Protein AF-A0A3P7YZT9-F1 (afdb_monomer)

pLDDT: mean 72.09, std 19.86, range [34.09, 98.5]

Sequence (256 aa):
MFYEIYASYQYIFVFQVFTFPSASRQPISVPSVFVNDLLKKFDPLSLFQIPLRLPQQSAVIEIFAGERMLKIRRHKMRKHKRRKRYDRDYFKYQKYHRQKKAKAENLFRNRMHKMLEDYKAFDPEKYIKDIIACAKQNVTKDVSPSGRRKYPHWSTLITLEELYGLPPTDYIVKKAGLAGDEDREKIRQLKKEYDEKYRGFLNRTSCSLEKQVNKEKQEYLQKAKIQEKETVDSNINLEKNTDKVDSAENSDNVKS

Mean predicted aligned error: 22.35 Å

Foldseek 3Di:
DDDDDPPPPDPPPPPPPPDDPDPDDDFDFDDDDPPPCPDDDDDDDPPDPPPPDDPPCDPRPRPDCPPVNVVVVVVVVVVVVVVVVCVVCVVVVVVVVVVVVVVVVVVVVVVVVVVVVCVVPDDPVVVVVVVVVVVPDQQVPDADPVRHRDDDDPPDDDDVCSNVVHPDDPDDPPCPPPQDPVSVVVVVVVVVVCCVVPVVVVCVVVVVVVVVVVVVVVVVVVVVVVVVVVVVVVVVVVVVVVVPDPPDDDDDDDDD

Solvent-accessible surface area (backbone atoms only — not comparable to full-atom values): 16664 Å² total; per-residue (Å²): 140,84,84,81,80,81,77,81,77,78,77,77,79,75,79,76,79,79,74,71,90,59,93,72,81,77,84,80,86,69,87,82,78,79,86,75,78,74,78,74,93,77,81,84,67,92,83,71,80,72,80,87,67,76,75,78,84,67,76,84,76,79,77,68,76,44,75,65,54,56,51,49,54,52,50,52,51,52,53,52,54,49,48,56,48,47,67,75,43,40,69,61,51,51,53,52,52,52,51,53,50,51,52,52,50,51,53,51,52,52,53,52,51,48,54,52,49,54,60,72,66,60,52,69,68,60,51,52,52,52,51,54,50,58,72,70,51,61,61,76,73,45,56,42,98,84,73,48,75,52,77,78,61,93,85,58,96,70,54,68,30,56,69,71,69,44,78,86,67,93,75,76,62,86,64,68,89,58,71,49,78,69,50,46,51,52,53,52,50,54,50,50,53,47,40,61,75,63,51,45,72,70,55,58,67,55,56,54,51,54,55,47,56,53,49,52,53,51,52,50,56,51,52,52,56,52,52,55,47,55,55,50,58,52,49,58,57,52,59,65,62,66,80,72,72,88,85,79,89,90,84,84,82,88,90,132

Radius of gyration: 52.44 Å; Cα contacts (8 Å, |Δi|>4): 37; chains: 1; bounding box: 157×86×133 Å

Organism: NCBI:txid387005

Secondary structure (DSSP, 8-state):
----------------------SSPPP-------TT---------TT-----PPPP----------HHHHHHHHHHHHHHHHHHHHHHTHHHHHHHHHHHHHHHHHHHHHHHHHHHHHHHT--HHHHHHHHHHHHT--TTT-B-TTS-B-PPPTTS---HHHHHT--------TTTTSPPHHHHHHHHHHHHHHIIIIIHHHHHHHHHHHHHHHHHHHHHHHHHHHHHHHHHHHHHHHHHHHSSSS----------

Structure (mmCIF, N/CA/C/O backbone):
data_AF-A0A3P7YZT9-F1
#
_entry.id   AF-A0A3P7YZT9-F1
#
loop_
_atom_site.group_PDB
_atom_site.id
_atom_site.type_symbol
_atom_site.label_atom_id
_atom_site.label_alt_id
_atom_site.label_comp_id
_atom_site.label_asym_id
_atom_site.label_entity_id
_atom_site.label_seq_id
_atom_site.pdbx_PDB_ins_code
_atom_site.Cartn_x
_atom_site.Cartn_y
_atom_site.Cartn_z
_atom_site.occupancy
_atom_site.B_iso_or_equiv
_atom_site.auth_seq_id
_atom_site.auth_comp_id
_atom_site.auth_asym_id
_atom_site.auth_atom_id
_atom_site.pdbx_PDB_model_num
ATOM 1 N N . MET A 1 1 ? 82.642 8.749 -23.858 1.00 40.12 1 MET A N 1
ATOM 2 C CA . MET A 1 1 ? 81.941 8.277 -25.069 1.00 40.12 1 MET A CA 1
ATOM 3 C C . MET A 1 1 ? 80.488 8.035 -24.701 1.00 40.12 1 MET A C 1
ATOM 5 O O . MET A 1 1 ? 80.196 7.036 -24.060 1.00 40.12 1 MET A O 1
ATOM 9 N N . PHE A 1 2 ? 79.618 9.000 -24.999 1.00 37.06 2 PHE A N 1
ATOM 10 C CA . PHE A 1 2 ? 78.176 8.917 -24.763 1.00 37.06 2 PHE A CA 1
ATOM 11 C C . PHE A 1 2 ? 77.507 8.470 -26.064 1.00 37.06 2 PHE A C 1
ATOM 13 O O . PHE A 1 2 ? 77.687 9.122 -27.088 1.00 37.06 2 PHE A O 1
ATOM 20 N N . TYR A 1 3 ? 76.771 7.360 -26.032 1.00 38.97 3 TYR A N 1
ATOM 21 C CA . TYR A 1 3 ? 75.884 6.969 -27.125 1.00 38.97 3 TYR A CA 1
ATOM 22 C C . TYR A 1 3 ? 74.471 7.452 -26.787 1.00 38.97 3 TYR A C 1
ATOM 24 O O . TYR A 1 3 ? 73.778 6.848 -25.971 1.00 38.97 3 TYR A O 1
ATOM 32 N N . GLU A 1 4 ? 74.065 8.567 -27.395 1.00 38.91 4 GLU A N 1
ATOM 33 C CA . GLU A 1 4 ? 72.673 9.016 -27.419 1.00 38.91 4 GLU A CA 1
ATOM 34 C C . GLU A 1 4 ? 71.896 8.162 -28.425 1.00 38.91 4 GLU A C 1
ATOM 36 O O . GLU A 1 4 ? 72.076 8.265 -29.639 1.00 38.91 4 GLU A O 1
ATOM 41 N N . ILE A 1 5 ? 71.031 7.287 -27.918 1.00 46.56 5 ILE A N 1
ATOM 42 C CA . ILE A 1 5 ? 70.072 6.545 -28.735 1.00 46.56 5 ILE A CA 1
ATOM 43 C C . ILE A 1 5 ? 68.860 7.459 -28.944 1.00 46.56 5 ILE A C 1
ATOM 45 O O . ILE A 1 5 ? 67.973 7.543 -28.096 1.00 46.56 5 ILE A O 1
ATOM 49 N N . TYR A 1 6 ? 68.826 8.157 -30.080 1.00 43.59 6 TYR A N 1
ATOM 50 C CA . TYR A 1 6 ? 67.638 8.871 -30.546 1.00 43.59 6 TYR A CA 1
ATOM 51 C C . TYR A 1 6 ? 66.573 7.856 -30.976 1.00 43.59 6 TYR A C 1
ATOM 53 O O . TYR A 1 6 ? 66.587 7.340 -32.092 1.00 43.59 6 TYR A O 1
ATOM 61 N N . ALA A 1 7 ? 65.631 7.563 -30.080 1.00 44.09 7 ALA A N 1
ATOM 62 C CA . ALA A 1 7 ? 64.396 6.874 -30.427 1.00 44.09 7 ALA A CA 1
ATOM 63 C C . ALA A 1 7 ? 63.465 7.860 -31.152 1.00 44.09 7 ALA A C 1
ATOM 65 O O . ALA A 1 7 ? 62.788 8.682 -30.533 1.00 44.09 7 ALA A O 1
ATOM 66 N N . SER A 1 8 ? 63.446 7.794 -32.481 1.00 44.16 8 SER A N 1
ATOM 67 C CA . SER A 1 8 ? 62.489 8.501 -33.328 1.00 44.16 8 SER A CA 1
ATOM 68 C C . SER A 1 8 ? 61.096 7.884 -33.168 1.00 44.16 8 SER A C 1
ATOM 70 O O . SER A 1 8 ? 60.711 6.939 -33.853 1.00 44.16 8 SER A O 1
ATOM 72 N N . TYR A 1 9 ? 60.308 8.432 -32.245 1.00 43.62 9 TYR A N 1
ATOM 73 C CA . TYR A 1 9 ? 58.879 8.147 -32.173 1.00 43.62 9 TYR A CA 1
ATOM 74 C C . TYR A 1 9 ? 58.186 8.756 -33.396 1.00 43.62 9 TYR A C 1
ATOM 76 O O . TYR A 1 9 ? 57.852 9.941 -33.414 1.00 43.62 9 TYR A O 1
ATOM 84 N N . GLN A 1 10 ? 57.948 7.945 -34.429 1.00 44.56 10 GLN A N 1
ATOM 85 C CA . GLN A 1 10 ? 56.934 8.280 -35.421 1.00 44.56 10 GLN A CA 1
ATOM 86 C C . GLN A 1 10 ? 55.570 8.269 -34.729 1.00 44.56 10 GLN A C 1
ATOM 88 O O . GLN A 1 10 ? 55.014 7.217 -34.411 1.00 44.56 10 GLN A O 1
ATOM 93 N N . TYR A 1 11 ? 55.028 9.461 -34.495 1.00 44.62 11 TYR A N 1
ATOM 94 C CA . TYR A 1 11 ? 53.615 9.629 -34.199 1.00 44.62 11 TYR A CA 1
ATOM 95 C C . TYR A 1 11 ? 52.820 9.158 -35.417 1.00 44.62 11 TYR A C 1
ATOM 97 O O . TYR A 1 11 ? 52.676 9.875 -36.405 1.00 44.62 11 TYR A O 1
ATOM 105 N N . ILE A 1 12 ? 52.290 7.939 -35.343 1.00 40.84 12 ILE A N 1
ATOM 106 C CA . ILE A 1 12 ? 51.212 7.509 -36.227 1.00 40.84 12 ILE A CA 1
ATOM 107 C C . ILE A 1 12 ? 50.006 8.360 -35.840 1.00 40.84 12 ILE A C 1
ATOM 109 O O . ILE A 1 12 ? 49.337 8.109 -34.836 1.00 40.84 12 ILE A O 1
ATOM 113 N N . PHE A 1 13 ? 49.766 9.413 -36.615 1.00 34.62 13 PHE A N 1
ATOM 114 C CA . PHE A 1 13 ? 48.573 10.237 -36.510 1.00 34.62 13 PHE A CA 1
ATOM 115 C C . PHE A 1 13 ? 47.386 9.375 -36.950 1.00 34.62 13 PHE A C 1
ATOM 117 O O . PHE A 1 13 ? 47.032 9.302 -38.126 1.00 34.62 13 PHE A O 1
ATOM 124 N N . VAL A 1 14 ? 46.800 8.638 -36.006 1.00 41.00 14 VAL A N 1
ATOM 125 C CA . VAL A 1 14 ? 45.543 7.932 -36.235 1.00 41.00 14 VAL A CA 1
ATOM 126 C C . VAL A 1 14 ? 44.481 9.013 -36.378 1.00 41.00 14 VAL A C 1
ATOM 128 O O . VAL A 1 14 ? 44.017 9.573 -35.387 1.00 41.00 14 VAL A O 1
ATOM 131 N N . PHE A 1 15 ? 44.119 9.341 -37.619 1.00 38.19 15 PHE A N 1
ATOM 132 C CA . PHE A 1 15 ? 42.947 10.157 -37.906 1.00 38.19 15 PHE A CA 1
ATOM 133 C C . PHE A 1 15 ? 41.725 9.455 -37.313 1.00 38.19 15 PHE A C 1
ATOM 135 O O . PHE A 1 15 ? 41.161 8.523 -37.888 1.00 38.19 15 PHE A O 1
ATOM 142 N N . GLN A 1 16 ? 41.317 9.890 -36.126 1.00 45.44 16 GLN A N 1
ATOM 143 C CA . GLN A 1 16 ? 40.062 9.478 -35.535 1.00 45.44 16 GLN A CA 1
ATOM 144 C C . GLN A 1 16 ? 38.961 10.249 -36.259 1.00 45.44 16 GLN A C 1
ATOM 146 O O . GLN A 1 16 ? 38.605 11.362 -35.880 1.00 45.44 16 GLN A O 1
ATOM 151 N N . VAL A 1 17 ? 38.461 9.671 -37.354 1.00 40.59 17 VAL A N 1
ATOM 152 C CA . VAL A 1 17 ? 37.318 10.209 -38.096 1.00 40.59 17 VAL A CA 1
ATOM 153 C C . VAL A 1 17 ? 36.109 10.182 -37.161 1.00 40.59 17 VAL A C 1
ATOM 155 O O . VAL A 1 17 ? 35.476 9.148 -36.946 1.00 40.59 17 VAL A O 1
ATOM 158 N N . PHE A 1 18 ? 35.820 11.326 -36.547 1.00 43.97 18 PHE A N 1
ATOM 159 C CA . PHE A 1 18 ? 34.656 11.518 -35.696 1.00 43.97 18 PHE A CA 1
ATOM 160 C C . PHE A 1 18 ? 33.428 11.677 -36.596 1.00 43.97 18 PHE A C 1
ATOM 162 O O . PHE A 1 18 ? 33.029 12.781 -36.958 1.00 43.97 18 PHE A O 1
ATOM 169 N N . THR A 1 19 ? 32.838 10.559 -37.021 1.00 54.06 19 THR A N 1
ATOM 170 C CA . THR A 1 19 ? 31.573 10.597 -37.755 1.00 54.06 19 THR A CA 1
ATOM 171 C C . THR A 1 19 ? 30.455 10.933 -36.773 1.00 54.06 19 THR A C 1
ATOM 173 O O . THR A 1 19 ? 30.050 10.090 -35.966 1.00 54.06 19 THR A O 1
ATOM 176 N N . PHE A 1 20 ? 29.950 12.165 -36.827 1.00 51.94 20 PHE A N 1
ATOM 177 C CA . PHE A 1 20 ? 28.692 12.519 -36.179 1.00 51.94 20 PHE A CA 1
ATOM 178 C C . PHE A 1 20 ? 27.576 11.587 -36.686 1.00 51.94 20 PHE A C 1
ATOM 180 O O . PHE A 1 20 ? 27.583 11.219 -37.865 1.00 51.94 20 PHE A O 1
ATOM 187 N N . PRO A 1 21 ? 26.615 11.181 -35.837 1.00 53.41 21 PRO A N 1
ATOM 188 C CA . PRO A 1 21 ? 25.463 10.408 -36.279 1.00 53.41 21 PRO A CA 1
ATOM 189 C C . PRO A 1 21 ? 24.572 11.300 -37.152 1.00 53.41 21 PRO A C 1
ATOM 191 O O . PRO A 1 21 ? 23.650 11.948 -36.669 1.00 53.41 21 PRO A O 1
ATOM 194 N N . SER A 1 22 ? 24.882 11.359 -38.444 1.00 52.47 22 SER A N 1
ATOM 195 C CA . SER A 1 22 ? 24.018 11.951 -39.457 1.00 52.47 22 SER A CA 1
ATOM 196 C C . SER A 1 22 ? 22.723 11.139 -39.564 1.00 52.47 22 SER A C 1
ATOM 198 O O . SER A 1 22 ? 22.736 9.909 -39.468 1.00 52.47 22 SER A O 1
ATOM 200 N N . ALA A 1 23 ? 21.597 11.820 -39.794 1.00 57.97 23 ALA A N 1
ATOM 201 C CA . ALA A 1 23 ? 20.320 11.182 -40.113 1.00 57.97 23 ALA A CA 1
ATOM 202 C C . ALA A 1 23 ? 20.374 10.385 -41.436 1.00 57.97 23 ALA A C 1
ATOM 204 O O . ALA A 1 23 ? 19.562 9.482 -41.640 1.00 57.97 23 ALA A O 1
ATOM 205 N N . SER A 1 24 ? 21.351 10.668 -42.307 1.00 58.56 24 SER A N 1
ATOM 206 C CA . SER A 1 24 ? 21.615 9.890 -43.518 1.00 58.56 24 SER A CA 1
ATOM 207 C C . SER A 1 24 ? 22.504 8.682 -43.205 1.00 58.56 24 SER A C 1
ATOM 209 O O . SER A 1 24 ? 23.699 8.798 -42.927 1.00 58.56 24 SER A O 1
ATOM 211 N N . ARG A 1 25 ? 21.912 7.483 -43.235 1.00 57.34 25 ARG A N 1
ATOM 212 C CA . ARG A 1 25 ? 22.664 6.226 -43.147 1.00 57.34 25 ARG A CA 1
ATOM 213 C C . ARG A 1 25 ? 23.360 5.984 -44.481 1.00 57.34 25 ARG A C 1
ATOM 215 O O . ARG A 1 25 ? 22.684 5.824 -45.487 1.00 57.34 25 ARG A O 1
ATOM 222 N N . GLN A 1 26 ? 24.688 5.944 -44.475 1.00 59.53 26 GLN A N 1
ATOM 223 C CA . GLN A 1 26 ? 25.460 5.544 -45.650 1.00 59.53 26 GLN A CA 1
ATOM 224 C C . GLN A 1 26 ? 2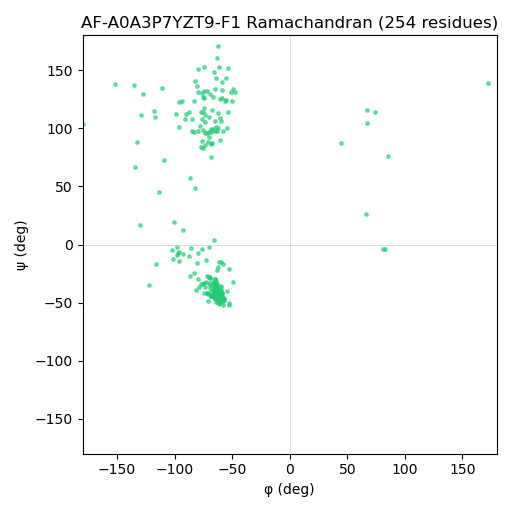5.461 4.008 -45.757 1.00 59.53 26 GLN A C 1
ATOM 226 O O . GLN A 1 26 ? 25.714 3.342 -44.743 1.00 59.53 26 GLN A O 1
ATOM 231 N N . PRO A 1 27 ? 25.164 3.427 -46.931 1.00 53.75 27 PRO A N 1
ATOM 232 C CA . PRO A 1 27 ? 25.207 1.984 -47.123 1.00 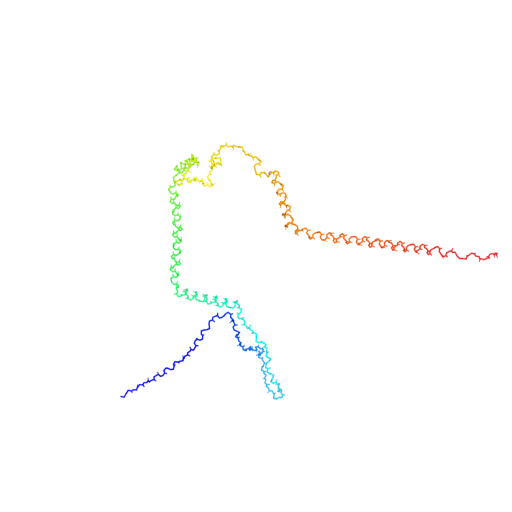53.75 27 PRO A CA 1
ATOM 233 C C . PRO A 1 27 ? 26.657 1.489 -47.067 1.00 53.75 27 PRO A C 1
ATOM 235 O O . PRO A 1 27 ? 27.545 2.014 -47.735 1.00 53.75 27 PRO A O 1
ATOM 238 N N . ILE A 1 28 ? 26.910 0.467 -46.247 1.00 58.66 28 ILE A N 1
ATOM 239 C CA . ILE A 1 28 ? 28.209 -0.211 -46.188 1.00 58.66 28 ILE A CA 1
ATOM 240 C C . ILE A 1 28 ? 28.148 -1.371 -47.183 1.00 58.66 28 ILE A C 1
ATOM 242 O O . ILE A 1 28 ? 27.450 -2.356 -46.946 1.00 58.66 28 ILE A O 1
ATOM 246 N N . SER A 1 29 ? 28.863 -1.228 -48.298 1.00 47.59 29 SER A N 1
ATOM 247 C CA . SER A 1 29 ? 29.016 -2.263 -49.321 1.00 47.59 29 SER A CA 1
ATOM 248 C C . SER A 1 29 ? 30.133 -3.226 -48.920 1.00 47.59 29 SER A C 1
ATOM 250 O O . SER A 1 29 ? 31.265 -2.809 -48.677 1.00 47.59 29 SER A O 1
ATOM 252 N N . VAL A 1 30 ? 29.815 -4.516 -48.841 1.00 51.50 30 VAL A N 1
ATOM 253 C CA . VAL A 1 30 ? 30.801 -5.593 -48.710 1.00 51.50 30 VAL A CA 1
ATOM 254 C C . VAL A 1 30 ? 30.485 -6.598 -49.816 1.00 51.50 30 VAL A C 1
ATOM 256 O O . VAL A 1 30 ? 29.314 -6.968 -49.943 1.00 51.50 30 VAL A O 1
ATOM 259 N N . PRO A 1 31 ? 31.459 -7.027 -50.639 1.00 45.03 31 PRO A N 1
ATOM 260 C CA . PRO A 1 31 ? 31.191 -7.985 -51.704 1.00 45.03 31 PRO A CA 1
ATOM 261 C C . PRO A 1 31 ? 30.626 -9.277 -51.104 1.00 45.03 31 PRO A C 1
ATOM 263 O O . PRO A 1 31 ? 31.200 -9.859 -50.182 1.00 45.03 31 PRO A O 1
ATOM 266 N N . SER A 1 32 ? 29.463 -9.698 -51.603 1.00 50.12 32 SER A N 1
ATOM 267 C CA . SER A 1 32 ? 28.810 -10.931 -51.167 1.00 50.12 32 SER A CA 1
ATOM 268 C C . SER A 1 32 ? 29.670 -12.115 -51.612 1.00 50.12 32 SER A C 1
ATOM 270 O O . SER A 1 32 ? 29.854 -12.331 -52.811 1.00 50.12 32 SER A O 1
ATOM 272 N N . VAL A 1 33 ? 30.206 -12.878 -50.660 1.00 53.28 33 VAL A N 1
ATOM 273 C CA . VAL A 1 33 ? 30.868 -14.151 -50.956 1.00 53.28 33 VAL A CA 1
ATOM 274 C C . VAL A 1 33 ? 29.771 -15.180 -51.209 1.00 53.28 33 VAL A C 1
ATOM 276 O O . VAL A 1 33 ? 28.980 -15.492 -50.319 1.00 53.28 33 VAL A O 1
ATOM 279 N N . PHE A 1 34 ? 29.696 -15.669 -52.442 1.00 48.66 34 PHE A N 1
ATOM 280 C CA . PHE A 1 34 ? 28.738 -16.679 -52.871 1.00 48.66 34 PHE A CA 1
ATOM 281 C C . PHE A 1 34 ? 29.144 -18.030 -52.259 1.00 48.66 34 PHE A C 1
ATOM 283 O O . PHE A 1 34 ? 30.014 -18.723 -52.773 1.00 48.66 34 PHE A O 1
ATOM 290 N N . VAL A 1 35 ? 28.551 -18.404 -51.122 1.00 50.50 35 VAL A N 1
ATOM 291 C CA . VAL A 1 35 ? 28.824 -19.687 -50.441 1.00 50.50 35 VAL A CA 1
ATOM 292 C C . VAL A 1 35 ? 28.004 -20.821 -51.072 1.00 50.50 35 VAL A C 1
ATOM 294 O O . VAL A 1 35 ? 27.320 -21.560 -50.374 1.00 50.50 35 VAL A O 1
ATOM 297 N N . ASN A 1 36 ? 28.031 -20.933 -52.403 1.00 49.31 36 ASN A N 1
ATOM 298 C CA . ASN A 1 36 ? 27.466 -22.090 -53.110 1.00 49.31 36 ASN A CA 1
ATOM 299 C C . ASN A 1 36 ? 28.535 -23.088 -53.575 1.00 49.31 36 ASN A C 1
ATOM 301 O O . ASN A 1 36 ? 28.183 -24.194 -53.973 1.00 49.31 36 ASN A O 1
ATOM 305 N N . ASP A 1 37 ? 29.822 -22.783 -53.392 1.00 50.56 37 ASP A N 1
ATOM 306 C CA . ASP A 1 37 ? 30.906 -23.753 -53.585 1.00 50.56 37 ASP A CA 1
ATOM 307 C C . ASP A 1 37 ? 31.150 -24.554 -52.303 1.00 50.56 37 ASP A C 1
ATOM 309 O O . ASP A 1 37 ? 32.236 -24.611 -51.723 1.00 50.56 37 ASP A O 1
ATOM 313 N N . LEU A 1 38 ? 30.085 -25.202 -51.843 1.00 49.84 38 LEU A N 1
ATOM 314 C CA . LEU A 1 38 ? 30.185 -26.327 -50.935 1.00 49.84 38 LEU A CA 1
ATOM 315 C C . LEU A 1 38 ? 3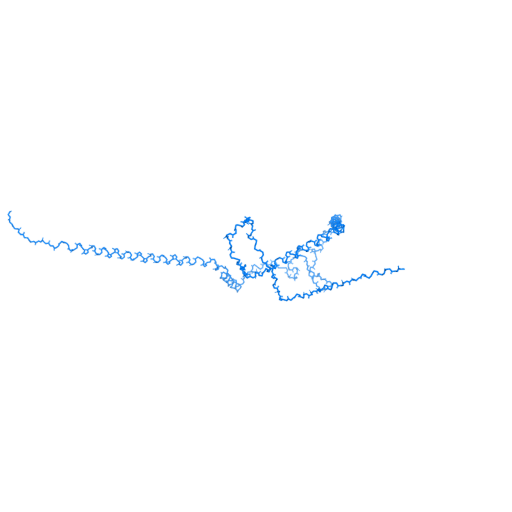0.760 -27.494 -51.751 1.00 49.84 38 LEU A C 1
ATOM 317 O O . LEU A 1 38 ? 30.031 -28.264 -52.362 1.00 49.84 38 LEU A O 1
ATOM 321 N N . LEU A 1 39 ? 32.093 -27.568 -51.782 1.00 53.31 39 LEU A N 1
ATOM 322 C CA . LEU A 1 39 ? 32.885 -28.775 -52.029 1.00 53.31 39 LEU A CA 1
ATOM 323 C C . LEU A 1 39 ? 32.407 -29.666 -53.191 1.00 53.31 39 LEU A C 1
ATOM 325 O O . LEU A 1 39 ? 31.798 -30.716 -52.987 1.00 53.31 39 LEU A O 1
ATOM 329 N N . LYS A 1 40 ? 32.868 -29.368 -54.406 1.00 48.38 40 LYS A N 1
ATOM 330 C CA . LYS A 1 40 ? 33.218 -30.437 -55.347 1.00 48.38 40 LYS A CA 1
ATOM 331 C C . LYS A 1 40 ? 34.617 -30.177 -55.875 1.00 48.38 40 LYS A C 1
ATOM 333 O O . LYS A 1 40 ? 34.855 -29.202 -56.574 1.00 48.38 40 LYS A O 1
ATOM 338 N N . LYS A 1 41 ? 35.549 -31.047 -55.481 1.00 56.28 41 LYS A N 1
ATOM 339 C CA . LYS A 1 41 ? 36.889 -31.115 -56.065 1.00 56.28 41 LYS A CA 1
ATOM 340 C C . LYS A 1 41 ? 36.713 -31.268 -57.577 1.00 56.28 41 LYS A C 1
ATOM 342 O O . LYS A 1 41 ? 36.150 -32.271 -58.009 1.00 56.28 41 LYS A O 1
ATOM 347 N N . PHE A 1 42 ? 37.131 -30.271 -58.344 1.00 49.25 42 PHE A N 1
ATOM 348 C CA . PHE A 1 42 ? 37.151 -30.329 -59.799 1.00 49.25 42 PHE A CA 1
ATOM 349 C C . PHE A 1 42 ? 38.606 -30.194 -60.237 1.00 49.25 42 PHE A C 1
ATOM 351 O O . PHE A 1 42 ? 39.252 -29.188 -59.952 1.00 49.25 42 PHE A O 1
ATOM 358 N N . ASP A 1 43 ? 39.119 -31.256 -60.847 1.00 58.81 43 ASP A N 1
ATOM 359 C CA . ASP A 1 43 ? 40.459 -31.348 -61.421 1.00 58.81 43 ASP A CA 1
ATOM 360 C C . ASP A 1 43 ? 40.355 -30.986 -62.918 1.00 58.81 43 ASP A C 1
ATOM 362 O O . ASP A 1 43 ? 39.511 -31.575 -63.605 1.00 58.81 43 ASP A O 1
ATOM 366 N N . PRO A 1 44 ? 41.085 -29.982 -63.443 1.00 52.47 44 PRO A N 1
ATOM 367 C CA . PRO A 1 44 ? 40.833 -29.484 -64.790 1.00 52.47 44 PRO A CA 1
ATOM 368 C C . PRO A 1 44 ? 41.651 -30.233 -65.855 1.00 52.47 44 PRO A C 1
ATOM 370 O O . PRO A 1 44 ? 42.856 -30.035 -65.993 1.00 52.47 44 PRO A O 1
ATOM 373 N N . LEU A 1 45 ? 40.970 -31.005 -66.708 1.00 52.09 45 LEU A N 1
ATOM 374 C CA . LEU A 1 45 ? 41.468 -31.306 -68.056 1.00 52.09 45 LEU A CA 1
ATOM 375 C C . LEU A 1 45 ? 41.365 -30.039 -68.926 1.00 52.09 45 LEU A C 1
ATOM 377 O O . LEU A 1 45 ? 40.318 -29.392 -68.982 1.00 52.09 45 LEU A O 1
ATOM 381 N N . SER A 1 46 ? 42.449 -29.707 -69.630 1.00 55.62 46 SER A N 1
ATOM 382 C CA . SER A 1 46 ? 42.699 -28.445 -70.355 1.00 55.62 46 SER A CA 1
ATOM 383 C C . SER A 1 46 ? 41.794 -28.150 -71.565 1.00 55.62 46 SER A C 1
ATOM 385 O O . SER A 1 46 ? 41.993 -27.143 -72.239 1.00 55.62 46 SER A O 1
ATOM 387 N N . LEU A 1 47 ? 40.793 -28.988 -71.846 1.00 53.94 47 LEU A N 1
ATOM 388 C CA . LEU A 1 47 ? 39.933 -28.879 -73.034 1.00 53.94 47 LEU A CA 1
ATOM 389 C C . LEU A 1 47 ? 38.590 -28.172 -72.786 1.00 53.94 47 LEU A C 1
ATOM 391 O O . LEU A 1 47 ? 37.901 -27.832 -73.743 1.00 53.94 47 LEU A O 1
ATOM 395 N N . PHE A 1 48 ? 38.226 -27.891 -71.531 1.00 53.72 48 PHE A N 1
ATOM 396 C CA . PHE A 1 48 ? 37.014 -27.135 -71.191 1.00 53.72 48 PHE A CA 1
ATOM 397 C C . PHE A 1 48 ? 37.369 -25.749 -70.654 1.00 53.72 48 PHE A C 1
ATOM 399 O O . PHE A 1 48 ? 37.240 -25.457 -69.466 1.00 53.72 48 PHE A O 1
ATOM 406 N N . GLN A 1 49 ? 37.823 -24.872 -71.548 1.00 57.69 49 GLN A N 1
ATOM 407 C CA . GLN A 1 49 ? 38.003 -23.458 -71.237 1.00 57.69 49 GLN A CA 1
ATOM 408 C C . GLN A 1 49 ? 36.618 -22.793 -71.167 1.00 57.69 49 GLN A C 1
ATOM 410 O O . GLN A 1 49 ? 36.095 -22.278 -72.153 1.00 57.69 49 GLN A O 1
ATOM 415 N N . ILE A 1 50 ? 35.978 -22.868 -69.997 1.00 63.16 50 ILE A N 1
ATOM 416 C CA . ILE A 1 50 ? 34.741 -22.131 -69.719 1.00 63.16 50 ILE A CA 1
ATOM 417 C C . ILE A 1 50 ? 35.081 -20.638 -69.859 1.00 63.16 50 ILE A C 1
ATOM 419 O O . ILE A 1 50 ? 36.019 -20.181 -69.200 1.00 63.16 50 ILE A O 1
ATOM 423 N N . PRO A 1 51 ? 34.366 -19.858 -70.691 1.00 63.94 51 PRO A N 1
ATOM 424 C CA . PRO A 1 51 ? 34.616 -18.430 -70.799 1.00 63.94 51 PRO A CA 1
ATOM 425 C C . PRO A 1 51 ? 34.485 -17.792 -69.416 1.00 63.94 51 PRO A C 1
ATOM 427 O O . PRO A 1 51 ? 33.441 -17.927 -68.773 1.00 63.94 51 PRO A O 1
ATOM 430 N N . LEU A 1 52 ? 35.536 -17.106 -68.960 1.00 59.53 52 LEU A N 1
ATOM 431 C CA . LEU A 1 52 ? 35.523 -16.301 -67.739 1.00 59.53 52 LEU A CA 1
ATOM 432 C C . LEU A 1 52 ? 34.462 -15.204 -67.888 1.00 59.53 52 LEU A C 1
ATOM 434 O O . LEU A 1 52 ? 34.727 -14.116 -68.397 1.00 59.53 52 LEU A O 1
ATOM 438 N N . ARG A 1 53 ? 33.226 -15.496 -67.477 1.00 62.66 53 ARG A N 1
ATOM 439 C CA . ARG A 1 53 ? 32.198 -14.473 -67.317 1.00 62.66 53 ARG A CA 1
ATOM 440 C C . ARG A 1 53 ? 32.511 -13.703 -66.046 1.00 62.66 53 ARG A C 1
ATOM 442 O O . ARG A 1 53 ? 32.663 -14.303 -64.984 1.00 62.66 53 ARG A O 1
ATOM 449 N N . LEU A 1 54 ? 32.579 -12.375 -66.162 1.00 62.56 54 LEU A N 1
ATOM 450 C CA . LEU A 1 54 ? 32.555 -11.504 -64.992 1.00 62.56 54 LEU A CA 1
ATOM 451 C C . LEU A 1 54 ? 31.373 -11.932 -64.107 1.00 62.56 54 LEU A C 1
ATOM 453 O O . LEU A 1 54 ? 30.285 -12.167 -64.652 1.00 62.56 54 LEU A O 1
ATOM 457 N N . PRO A 1 55 ? 31.571 -12.076 -62.782 1.00 62.88 55 PRO A N 1
ATOM 458 C CA . PRO A 1 55 ? 30.479 -12.411 -61.881 1.00 62.88 55 PRO A CA 1
ATOM 459 C C . PRO A 1 55 ? 29.338 -11.437 -62.155 1.00 62.88 55 PRO A C 1
ATOM 461 O O . PRO A 1 55 ? 29.574 -10.231 -62.280 1.00 62.88 55 PRO A O 1
ATOM 464 N N . GLN A 1 56 ? 28.120 -11.963 -62.328 1.00 63.59 56 GLN A N 1
ATOM 465 C CA . GLN A 1 56 ? 26.952 -11.112 -62.530 1.00 63.59 56 GLN A CA 1
ATOM 466 C C . GLN A 1 56 ? 26.957 -10.063 -61.422 1.00 63.59 56 GLN A C 1
ATOM 468 O O . GLN A 1 56 ? 27.013 -10.412 -60.242 1.00 63.59 56 GLN A O 1
ATOM 473 N N . GLN A 1 57 ? 26.952 -8.787 -61.811 1.00 60.88 57 GLN A N 1
ATOM 474 C CA . GLN A 1 57 ? 26.825 -7.670 -60.886 1.00 60.88 57 GLN A CA 1
ATOM 475 C C . GLN A 1 57 ? 25.403 -7.710 -60.317 1.00 60.88 57 GLN A C 1
ATOM 477 O O . GLN A 1 57 ? 24.519 -6.974 -60.746 1.00 60.88 57 GLN A O 1
ATOM 482 N N . SER A 1 58 ? 25.141 -8.644 -59.402 1.00 65.81 58 SER A N 1
ATOM 483 C CA . SER A 1 58 ? 23.915 -8.642 -58.623 1.00 65.81 58 SER A CA 1
ATOM 484 C C . SER A 1 58 ? 23.876 -7.326 -57.865 1.00 65.81 58 SER A C 1
ATOM 486 O O . SER A 1 58 ? 24.885 -6.939 -57.264 1.00 65.81 58 SER A O 1
ATOM 488 N N . ALA A 1 59 ? 22.732 -6.644 -57.905 1.00 64.31 59 ALA A N 1
ATOM 489 C CA . ALA A 1 59 ? 22.536 -5.403 -57.175 1.00 64.31 59 ALA A CA 1
ATOM 490 C C . ALA A 1 59 ? 23.016 -5.572 -55.727 1.00 64.31 59 ALA A C 1
ATOM 492 O O . ALA A 1 59 ? 22.698 -6.570 -55.074 1.00 64.31 59 ALA A O 1
ATOM 493 N N . VAL A 1 60 ? 23.819 -4.621 -55.246 1.00 59.22 60 VAL A N 1
ATOM 494 C CA . VAL A 1 60 ? 24.310 -4.614 -53.867 1.00 59.22 60 VAL A CA 1
ATOM 495 C C . VAL A 1 60 ? 23.090 -4.575 -52.952 1.00 59.22 60 VAL A C 1
ATOM 497 O O . VAL A 1 60 ? 22.402 -3.561 -52.868 1.00 59.22 60 VAL A O 1
ATOM 500 N N . ILE A 1 61 ? 22.781 -5.696 -52.300 1.00 58.56 61 ILE A N 1
ATOM 501 C CA . ILE A 1 61 ? 21.678 -5.754 -51.344 1.00 58.56 61 ILE A CA 1
ATOM 502 C C . ILE A 1 61 ? 22.159 -5.048 -50.082 1.00 58.56 61 ILE A C 1
ATOM 504 O O . ILE A 1 61 ? 23.081 -5.510 -49.407 1.00 58.56 61 ILE A O 1
ATOM 508 N N . GLU A 1 62 ? 21.536 -3.921 -49.757 1.00 61.03 62 GLU A N 1
ATOM 509 C CA . GLU A 1 62 ? 21.800 -3.199 -48.520 1.00 61.03 62 GLU A CA 1
ATOM 510 C C . GLU A 1 62 ? 21.398 -4.078 -47.328 1.00 61.03 62 GLU A C 1
ATOM 512 O O . GLU A 1 62 ? 20.222 -4.215 -46.980 1.00 61.03 62 GLU A O 1
ATOM 517 N N . ILE A 1 63 ? 22.384 -4.703 -46.675 1.00 57.78 63 ILE A N 1
ATOM 518 C CA . ILE A 1 63 ? 22.153 -5.434 -45.428 1.00 57.78 63 ILE A CA 1
ATOM 519 C C . ILE A 1 63 ? 21.982 -4.393 -44.324 1.00 57.78 63 ILE A C 1
ATOM 521 O O . ILE A 1 63 ? 22.901 -4.077 -43.564 1.00 57.78 63 ILE A O 1
ATOM 525 N N . PHE A 1 64 ? 20.773 -3.856 -44.200 1.00 61.75 64 PHE A N 1
ATOM 526 C CA . PHE A 1 64 ? 20.383 -3.171 -42.983 1.00 61.75 64 PHE A CA 1
ATOM 527 C C . PHE A 1 64 ? 20.483 -4.194 -41.856 1.00 61.75 64 PHE A C 1
ATOM 529 O O . PHE A 1 64 ? 19.671 -5.115 -41.765 1.00 61.75 64 PHE A O 1
ATOM 536 N N . ALA A 1 65 ? 21.475 -4.049 -40.972 1.00 59.28 65 ALA A N 1
ATOM 537 C CA . ALA A 1 65 ? 21.421 -4.706 -39.677 1.00 59.28 65 ALA A CA 1
ATOM 538 C C . ALA A 1 65 ? 20.095 -4.273 -39.046 1.00 59.28 65 ALA A C 1
ATOM 540 O O . ALA A 1 65 ? 19.973 -3.137 -38.583 1.00 59.28 65 ALA A O 1
ATOM 541 N N . GLY A 1 66 ? 19.083 -5.145 -39.123 1.00 65.88 66 GLY A N 1
ATOM 542 C CA . GLY A 1 66 ? 17.711 -4.760 -38.821 1.00 65.88 66 GLY A CA 1
ATOM 543 C C . GLY A 1 66 ? 17.638 -4.119 -37.442 1.00 65.88 66 GLY A C 1
ATOM 544 O O . GLY A 1 66 ? 18.436 -4.439 -36.555 1.00 65.88 66 GLY A O 1
ATOM 545 N N . GLU A 1 67 ? 16.679 -3.223 -37.217 1.00 77.75 67 GLU A N 1
ATOM 546 C CA . GLU A 1 67 ? 16.535 -2.519 -35.934 1.00 77.75 67 GLU A CA 1
ATOM 547 C C . GLU A 1 67 ? 16.572 -3.489 -34.728 1.00 77.75 67 GLU A C 1
ATOM 549 O O . GLU A 1 67 ? 17.132 -3.197 -33.663 1.00 77.75 67 GLU A O 1
ATOM 554 N N . ARG A 1 68 ? 16.060 -4.709 -34.938 1.00 83.50 68 ARG A N 1
ATOM 555 C CA . ARG A 1 68 ? 16.114 -5.845 -34.011 1.00 83.50 68 ARG A CA 1
ATOM 556 C C . ARG A 1 68 ? 17.541 -6.285 -33.651 1.00 83.50 68 ARG A C 1
ATOM 558 O O . ARG A 1 68 ? 17.814 -6.505 -32.473 1.00 83.50 68 ARG A O 1
ATOM 565 N N . MET A 1 69 ? 18.472 -6.354 -34.600 1.00 87.12 69 MET A N 1
ATOM 566 C CA . MET A 1 69 ? 19.871 -6.737 -34.355 1.00 87.12 69 MET A CA 1
ATOM 567 C C . MET A 1 69 ? 20.599 -5.728 -33.468 1.00 87.12 69 MET A C 1
ATOM 569 O O . MET A 1 69 ? 21.326 -6.109 -32.545 1.00 87.12 69 MET A O 1
ATOM 573 N N . LEU A 1 70 ? 20.354 -4.432 -33.669 1.00 87.75 70 LEU A N 1
ATOM 574 C CA . LEU A 1 70 ? 20.902 -3.391 -32.799 1.00 87.75 70 LEU A CA 1
ATOM 575 C C . LEU A 1 70 ? 20.327 -3.479 -31.376 1.00 87.75 70 LEU A C 1
ATOM 577 O O . LEU A 1 70 ? 21.072 -3.349 -30.400 1.00 87.75 70 LEU A O 1
ATOM 581 N N . LYS A 1 71 ? 19.023 -3.765 -31.233 1.00 93.75 71 LYS A N 1
ATOM 582 C CA . LYS A 1 71 ? 18.390 -4.028 -29.925 1.00 93.75 71 LYS A CA 1
ATOM 583 C C . LYS A 1 71 ? 19.026 -5.239 -29.229 1.00 93.75 71 LYS A C 1
ATOM 585 O O . LYS A 1 71 ? 19.385 -5.132 -28.054 1.00 93.75 71 LYS A O 1
ATOM 590 N N . ILE A 1 72 ? 19.251 -6.339 -29.952 1.00 94.81 72 ILE A N 1
ATOM 591 C CA . ILE A 1 72 ? 19.902 -7.552 -29.430 1.00 94.81 72 ILE A CA 1
ATOM 592 C C . ILE A 1 72 ? 21.325 -7.245 -28.952 1.00 94.81 72 ILE A C 1
ATOM 594 O O . ILE A 1 72 ? 21.671 -7.564 -27.813 1.00 94.81 72 ILE A O 1
ATOM 598 N N . ARG A 1 73 ? 22.144 -6.560 -29.761 1.00 94.94 73 ARG A N 1
ATOM 599 C CA . ARG A 1 73 ? 23.526 -6.196 -29.391 1.00 94.94 73 ARG A CA 1
ATOM 600 C C . ARG A 1 73 ? 23.571 -5.308 -28.145 1.00 94.94 73 ARG A C 1
ATOM 602 O O . ARG A 1 73 ? 24.377 -5.558 -27.245 1.00 94.94 73 ARG A O 1
ATOM 609 N N . ARG A 1 74 ? 22.671 -4.321 -28.040 1.00 96.12 74 ARG A N 1
ATOM 610 C CA . ARG A 1 74 ? 22.542 -3.478 -26.839 1.00 96.12 74 ARG A CA 1
ATOM 611 C C . ARG A 1 74 ? 22.150 -4.298 -25.613 1.00 96.12 74 ARG A C 1
ATOM 613 O O . ARG A 1 74 ? 22.781 -4.160 -24.566 1.00 96.12 74 ARG A O 1
ATOM 620 N N . HIS A 1 75 ? 21.146 -5.166 -25.731 1.00 97.31 75 HIS A N 1
ATOM 621 C CA . HIS A 1 75 ? 20.711 -6.026 -24.632 1.00 97.31 75 HIS A CA 1
ATOM 622 C C . HIS A 1 75 ? 21.832 -6.975 -24.176 1.00 97.31 75 HIS A C 1
ATOM 624 O O . HIS A 1 75 ? 22.124 -7.043 -22.980 1.00 97.31 75 HIS A O 1
ATOM 630 N N . LYS A 1 76 ? 22.526 -7.623 -25.124 1.00 97.81 76 LYS A N 1
ATOM 631 C CA . LYS A 1 76 ? 23.704 -8.469 -24.869 1.00 97.81 76 LYS A CA 1
ATOM 632 C C . LYS A 1 76 ? 24.745 -7.707 -24.054 1.00 97.81 76 LYS A C 1
ATOM 634 O O . LYS A 1 76 ? 25.171 -8.181 -23.003 1.00 97.81 76 LYS A O 1
ATOM 639 N N . MET A 1 77 ? 25.125 -6.512 -24.509 1.00 98.06 77 MET A N 1
ATOM 640 C CA . MET A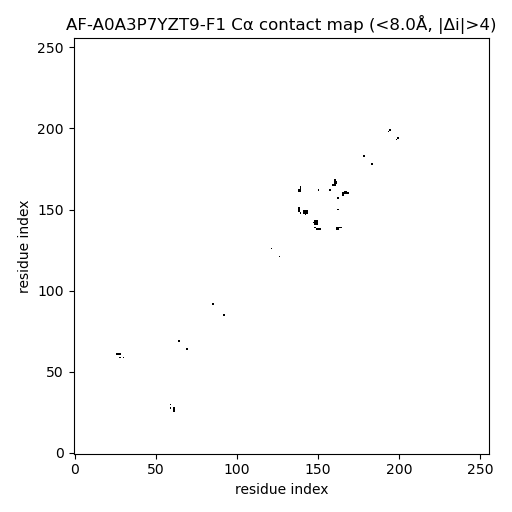 1 77 ? 26.157 -5.719 -23.845 1.00 98.06 77 MET A CA 1
ATOM 641 C C . MET A 1 77 ? 25.726 -5.260 -22.443 1.00 98.06 77 MET A C 1
ATOM 643 O O . MET A 1 77 ? 26.525 -5.321 -21.510 1.00 98.06 77 MET A O 1
ATOM 647 N N . ARG A 1 78 ? 24.456 -4.871 -22.246 1.00 98.50 78 ARG A N 1
ATOM 648 C CA . ARG A 1 78 ? 23.917 -4.537 -20.913 1.00 98.50 78 ARG A CA 1
ATOM 649 C C . ARG A 1 78 ? 23.959 -5.738 -19.968 1.00 98.50 78 ARG A C 1
ATOM 651 O O . ARG A 1 78 ? 24.382 -5.584 -18.825 1.00 98.50 78 ARG A O 1
ATOM 658 N N . LYS A 1 79 ? 23.556 -6.924 -20.436 1.00 98.44 79 LYS A N 1
ATOM 659 C CA . LYS A 1 79 ? 23.601 -8.172 -19.655 1.00 98.44 79 LYS A CA 1
ATOM 660 C C . LYS A 1 79 ? 25.038 -8.538 -19.279 1.00 98.44 79 LYS A C 1
ATOM 662 O O . LYS A 1 79 ? 25.296 -8.821 -18.114 1.00 98.44 79 LYS A O 1
ATOM 667 N N . HIS A 1 80 ? 25.969 -8.453 -20.231 1.00 98.38 80 HIS A N 1
ATOM 668 C CA . HIS A 1 80 ? 27.402 -8.689 -20.015 1.00 98.38 80 HIS A CA 1
ATOM 669 C C . HIS A 1 80 ? 27.991 -7.754 -18.956 1.00 98.38 80 HIS A C 1
ATOM 671 O O . HIS A 1 80 ? 28.562 -8.209 -17.970 1.00 98.38 80 HIS A O 1
ATOM 677 N N . LYS A 1 81 ? 27.777 -6.439 -19.108 1.00 98.31 81 LYS A N 1
ATOM 678 C CA . LYS A 1 81 ? 28.254 -5.437 -18.143 1.00 98.31 81 LYS A CA 1
ATOM 679 C C . LYS A 1 81 ? 27.596 -5.592 -16.767 1.00 98.31 81 LYS A C 1
ATOM 681 O O . LYS A 1 81 ? 28.265 -5.395 -15.758 1.00 98.31 81 LYS A O 1
ATOM 686 N N . ARG A 1 82 ? 26.311 -5.969 -16.707 1.00 97.94 82 ARG A N 1
ATOM 687 C CA . ARG A 1 82 ? 25.602 -6.249 -15.445 1.00 97.94 82 ARG A CA 1
ATOM 688 C C . ARG A 1 82 ? 26.212 -7.445 -14.715 1.00 97.94 82 ARG A C 1
ATOM 690 O O . ARG A 1 82 ? 26.442 -7.334 -13.519 1.00 97.94 82 ARG A O 1
ATOM 697 N N . ARG A 1 83 ? 26.484 -8.545 -15.425 1.00 97.69 83 ARG A N 1
ATOM 698 C CA . ARG A 1 83 ? 27.127 -9.742 -14.857 1.00 97.69 83 ARG A CA 1
ATOM 699 C C . ARG A 1 83 ? 28.521 -9.416 -14.327 1.00 97.69 83 ARG A C 1
ATOM 701 O O . ARG A 1 83 ? 28.745 -9.569 -13.140 1.00 97.69 83 ARG A O 1
ATOM 708 N N . LYS A 1 84 ? 29.371 -8.778 -15.143 1.00 97.94 84 LYS A N 1
ATOM 709 C CA . LYS A 1 84 ? 30.703 -8.326 -14.699 1.00 97.94 84 LYS A CA 1
ATOM 710 C C . LYS A 1 84 ? 30.660 -7.432 -13.453 1.00 97.94 84 LYS A C 1
ATOM 712 O O . LYS A 1 84 ? 31.510 -7.564 -12.582 1.00 97.94 84 LYS A O 1
ATOM 717 N N . ARG A 1 85 ? 29.681 -6.521 -13.356 1.00 97.88 85 ARG A N 1
ATOM 718 C CA . ARG A 1 85 ? 29.483 -5.685 -12.158 1.00 97.88 85 ARG A CA 1
ATOM 719 C C . ARG A 1 85 ? 29.076 -6.521 -10.945 1.00 97.88 85 ARG A C 1
ATOM 721 O O . ARG A 1 85 ? 29.586 -6.276 -9.862 1.00 97.88 85 ARG A O 1
ATOM 728 N N . TYR A 1 86 ? 28.156 -7.466 -11.127 1.00 97.00 86 TYR A N 1
ATOM 729 C CA . TYR A 1 86 ? 27.707 -8.355 -10.059 1.00 97.00 86 TYR A CA 1
ATOM 730 C C . TYR A 1 86 ? 28.854 -9.211 -9.520 1.00 97.00 86 TYR A C 1
ATOM 732 O O . TYR A 1 86 ? 29.030 -9.256 -8.309 1.00 97.00 86 TYR A O 1
ATOM 740 N N . ASP A 1 87 ? 29.655 -9.808 -10.404 1.00 96.62 87 ASP A N 1
ATOM 741 C CA . ASP A 1 87 ? 30.778 -10.667 -10.016 1.00 96.62 87 ASP A CA 1
ATOM 742 C C . ASP A 1 87 ? 31.851 -9.864 -9.267 1.00 96.62 87 ASP A C 1
ATOM 744 O O . ASP A 1 87 ? 32.312 -10.271 -8.204 1.00 96.62 87 ASP A O 1
ATOM 748 N N . ARG A 1 88 ? 32.185 -8.666 -9.768 1.00 97.25 88 ARG A N 1
ATOM 749 C CA . ARG A 1 88 ? 33.131 -7.750 -9.112 1.00 97.25 88 ARG A CA 1
ATOM 750 C C . ARG A 1 88 ? 32.650 -7.303 -7.729 1.00 97.25 88 ARG A C 1
ATOM 752 O O . ARG A 1 88 ? 33.438 -7.251 -6.791 1.00 97.25 88 ARG A O 1
ATOM 759 N N . ASP A 1 89 ? 31.363 -6.987 -7.598 1.00 97.75 89 ASP A N 1
ATOM 760 C CA . ASP A 1 89 ? 30.785 -6.412 -6.379 1.00 97.75 89 ASP A CA 1
ATOM 761 C C . ASP A 1 89 ? 30.054 -7.486 -5.529 1.00 97.75 89 ASP A C 1
ATOM 763 O O . ASP A 1 89 ? 29.221 -7.157 -4.677 1.00 97.75 89 ASP A O 1
ATOM 767 N N . TYR A 1 90 ? 30.346 -8.776 -5.747 1.00 97.25 90 TYR A N 1
ATOM 768 C CA . TYR A 1 90 ? 29.593 -9.920 -5.210 1.00 97.25 90 TYR A CA 1
ATOM 769 C C . TYR A 1 90 ? 29.412 -9.862 -3.688 1.00 97.25 90 TYR A C 1
ATOM 771 O O . TYR A 1 90 ? 28.290 -9.934 -3.178 1.00 97.25 90 TYR A O 1
ATOM 779 N N . PHE A 1 91 ? 30.501 -9.649 -2.944 1.00 97.56 91 PHE A N 1
ATOM 780 C CA . PHE A 1 91 ? 30.465 -9.601 -1.479 1.00 97.56 91 PHE A CA 1
ATOM 781 C C . PHE A 1 91 ? 29.641 -8.426 -0.940 1.00 97.56 91 PHE A C 1
ATOM 783 O O . PHE A 1 91 ? 28.943 -8.564 0.068 1.00 97.56 91 PHE A O 1
ATOM 790 N N . LYS A 1 92 ? 29.644 -7.284 -1.641 1.00 97.88 92 LYS A N 1
ATOM 791 C CA . LYS A 1 92 ? 28.812 -6.125 -1.291 1.00 97.88 92 LYS A CA 1
ATOM 792 C C . LYS A 1 92 ? 27.329 -6.465 -1.427 1.00 97.88 92 LYS A C 1
ATOM 794 O O . LYS A 1 92 ? 26.548 -6.158 -0.524 1.00 97.88 92 LYS A O 1
ATOM 799 N N . TYR A 1 93 ? 26.948 -7.145 -2.510 1.00 97.19 93 TYR A N 1
ATOM 800 C CA . TYR A 1 93 ? 25.577 -7.622 -2.695 1.00 97.19 93 TYR A CA 1
ATOM 801 C C . TYR A 1 93 ? 25.178 -8.650 -1.638 1.00 97.19 93 TYR A C 1
ATOM 803 O O . TYR A 1 93 ? 24.087 -8.542 -1.081 1.00 97.19 93 TYR A O 1
ATOM 811 N N . GLN A 1 94 ? 26.051 -9.601 -1.300 1.00 97.88 94 GLN A N 1
ATOM 812 C CA . GLN A 1 94 ? 25.764 -10.588 -0.255 1.00 97.88 94 GLN A CA 1
ATOM 813 C C . GLN A 1 94 ? 25.521 -9.930 1.107 1.00 97.88 94 GLN A C 1
ATOM 815 O O . GLN A 1 94 ? 24.523 -10.232 1.765 1.00 97.88 94 GLN A O 1
ATOM 820 N N . LYS A 1 95 ? 26.367 -8.971 1.504 1.00 98.38 95 LYS A N 1
ATOM 821 C CA . LYS A 1 95 ? 26.170 -8.186 2.733 1.00 98.38 95 LYS A CA 1
ATOM 822 C C . LYS A 1 95 ? 24.822 -7.460 2.720 1.00 98.38 95 LYS A C 1
ATOM 824 O O . LYS A 1 95 ? 24.053 -7.585 3.672 1.00 98.38 95 LYS A O 1
ATOM 829 N N . TYR A 1 96 ? 24.506 -6.766 1.626 1.00 98.19 96 TYR A N 1
ATOM 830 C CA . TYR A 1 96 ? 23.233 -6.063 1.466 1.00 98.19 96 TYR A CA 1
ATOM 831 C C . TYR A 1 96 ? 22.023 -7.010 1.534 1.00 98.19 96 TYR A C 1
ATOM 833 O O . TYR A 1 96 ? 21.048 -6.721 2.223 1.00 98.19 96 TYR A O 1
ATOM 841 N N . HIS A 1 97 ? 22.077 -8.168 0.871 1.00 98.25 97 HIS A N 1
ATOM 842 C CA . HIS A 1 97 ? 20.990 -9.147 0.902 1.00 98.25 97 HIS A CA 1
ATOM 843 C C . HIS A 1 97 ? 20.784 -9.746 2.294 1.00 98.25 97 HIS A C 1
ATOM 845 O O . HIS A 1 97 ? 19.636 -9.892 2.714 1.00 98.25 97 HIS A O 1
ATOM 851 N N . ARG A 1 98 ? 21.865 -10.039 3.029 1.00 98.31 98 ARG A N 1
ATOM 852 C CA . ARG A 1 98 ? 21.783 -10.480 4.431 1.00 98.31 98 ARG A CA 1
ATOM 853 C C . ARG A 1 98 ? 21.110 -9.421 5.302 1.00 98.31 98 ARG A C 1
ATOM 855 O O . ARG A 1 98 ? 20.160 -9.740 6.007 1.00 98.31 98 ARG A O 1
ATOM 862 N N . GLN A 1 99 ? 21.522 -8.158 5.182 1.00 98.31 99 GLN A N 1
ATOM 863 C CA . GLN A 1 99 ? 20.905 -7.043 5.910 1.00 98.31 99 GLN A CA 1
ATOM 864 C C . GLN A 1 99 ? 19.429 -6.854 5.547 1.00 98.31 99 GLN A C 1
ATOM 866 O O . GLN A 1 99 ? 18.597 -6.664 6.429 1.00 98.31 99 GLN A O 1
ATOM 871 N N . LYS A 1 100 ? 19.076 -6.951 4.260 1.00 98.44 100 LYS A N 1
ATOM 872 C CA . LYS A 1 100 ? 17.685 -6.849 3.801 1.00 98.44 100 LYS A CA 1
ATOM 873 C C . LYS A 1 100 ? 16.811 -7.956 4.399 1.00 98.44 100 LYS A C 1
ATOM 875 O O . LYS A 1 100 ? 15.703 -7.666 4.837 1.00 98.44 100 LYS A O 1
ATOM 880 N N . LYS A 1 101 ? 17.314 -9.196 4.446 1.00 98.38 101 LYS A N 1
ATOM 881 C CA . LYS A 1 101 ? 16.624 -10.329 5.085 1.00 98.38 101 LYS A CA 1
ATOM 882 C C . LYS A 1 101 ? 16.478 -10.120 6.594 1.00 98.38 101 LYS A C 1
ATOM 884 O O . LYS A 1 101 ? 15.374 -10.252 7.101 1.00 98.38 101 LYS A O 1
ATOM 889 N N . ALA A 1 102 ? 17.545 -9.706 7.279 1.00 98.38 102 ALA A N 1
ATOM 890 C CA . ALA A 1 102 ? 17.507 -9.415 8.712 1.00 98.38 102 ALA A CA 1
ATOM 891 C C . ALA A 1 102 ? 16.515 -8.289 9.054 1.00 98.38 102 ALA A C 1
ATOM 893 O O . ALA A 1 102 ? 15.754 -8.399 10.007 1.00 98.38 102 ALA A O 1
ATOM 894 N N . LYS A 1 103 ? 16.459 -7.226 8.241 1.00 98.50 103 LYS A N 1
ATOM 895 C CA . LYS A 1 103 ? 15.486 -6.139 8.420 1.00 98.50 103 LYS A CA 1
ATOM 896 C C . LYS A 1 103 ? 14.043 -6.625 8.253 1.00 98.50 103 LYS A C 1
ATOM 898 O O . LYS A 1 103 ? 13.179 -6.206 9.015 1.00 98.50 103 LYS A O 1
ATOM 903 N N . ALA A 1 104 ? 13.786 -7.480 7.263 1.00 98.38 104 ALA A N 1
ATOM 904 C CA . ALA A 1 104 ? 12.460 -8.053 7.042 1.00 98.38 104 ALA A CA 1
ATOM 905 C C . ALA A 1 104 ? 12.037 -8.967 8.202 1.00 98.38 104 ALA A C 1
ATOM 907 O O . ALA A 1 104 ? 10.918 -8.848 8.691 1.00 98.38 104 ALA A O 1
ATOM 908 N N . GLU A 1 105 ? 12.955 -9.807 8.682 1.00 98.31 105 GLU A N 1
ATOM 909 C CA . GLU A 1 105 ? 12.737 -10.670 9.844 1.00 98.31 105 GLU A CA 1
ATOM 910 C C . GLU A 1 105 ? 12.452 -9.855 11.111 1.00 98.31 105 GLU A C 1
ATOM 912 O O . GLU A 1 105 ? 11.471 -10.105 11.804 1.00 98.31 105 GLU A O 1
ATOM 917 N N . ASN A 1 106 ? 13.243 -8.816 11.386 1.00 98.38 106 ASN A N 1
ATOM 918 C CA . ASN A 1 106 ? 13.014 -7.944 12.540 1.00 98.38 106 ASN A CA 1
ATOM 919 C C . ASN A 1 106 ? 11.659 -7.232 12.457 1.00 98.38 106 ASN A C 1
ATOM 921 O O . ASN A 1 106 ? 10.961 -7.126 13.458 1.00 98.38 106 ASN A O 1
ATOM 925 N N . LEU A 1 107 ? 11.256 -6.773 11.268 1.00 98.38 107 LEU A N 1
ATOM 926 C CA . LEU A 1 107 ? 9.940 -6.162 11.075 1.00 98.38 107 LEU A CA 1
ATOM 927 C C . LEU A 1 107 ? 8.816 -7.162 11.364 1.00 98.38 107 LEU A C 1
ATOM 929 O O . LEU A 1 107 ? 7.835 -6.806 12.015 1.00 98.38 107 LEU A O 1
ATOM 933 N N . PHE A 1 108 ? 8.970 -8.406 10.913 1.00 98.44 108 PHE A N 1
ATOM 934 C CA . PHE A 1 108 ? 8.024 -9.475 11.207 1.00 98.44 108 PHE A CA 1
ATOM 935 C C . PHE A 1 108 ? 7.940 -9.755 12.713 1.00 98.44 108 PHE A C 1
ATOM 937 O O . PHE A 1 108 ? 6.845 -9.727 13.273 1.00 98.44 108 PHE A O 1
ATOM 944 N N . ARG A 1 109 ? 9.083 -9.925 13.387 1.00 98.25 109 ARG A N 1
ATOM 945 C CA . ARG A 1 109 ? 9.143 -10.125 14.844 1.00 98.25 109 ARG A CA 1
ATOM 946 C C . ARG A 1 109 ? 8.491 -8.982 15.602 1.00 98.25 109 ARG A C 1
ATOM 948 O O . ARG A 1 109 ? 7.647 -9.232 16.450 1.00 98.25 109 ARG A O 1
ATOM 955 N N . ASN A 1 110 ? 8.813 -7.739 15.253 1.00 98.25 110 ASN A N 1
ATOM 956 C CA . ASN A 1 110 ? 8.224 -6.560 15.885 1.00 98.25 110 ASN A CA 1
ATOM 957 C C . ASN A 1 110 ? 6.702 -6.529 15.708 1.00 98.25 110 ASN A C 1
ATOM 959 O O . ASN A 1 110 ? 5.985 -6.202 16.646 1.00 98.25 110 ASN A O 1
ATOM 963 N N . ARG A 1 111 ? 6.193 -6.908 14.528 1.00 98.00 111 ARG A N 1
ATOM 964 C CA . ARG A 1 111 ? 4.747 -7.015 14.294 1.00 98.00 111 ARG A CA 1
ATOM 965 C C . ARG A 1 111 ? 4.106 -8.077 15.190 1.00 98.00 111 ARG A C 1
ATOM 967 O O . ARG A 1 111 ? 3.035 -7.826 15.728 1.00 98.00 111 ARG A O 1
ATOM 974 N N . MET A 1 112 ? 4.744 -9.235 15.352 1.00 97.88 112 MET A N 1
ATOM 975 C CA . MET A 1 112 ? 4.240 -10.307 16.220 1.00 97.88 112 MET A CA 1
ATOM 976 C C . MET A 1 112 ? 4.288 -9.917 17.697 1.00 97.88 112 MET A C 1
ATOM 978 O O . MET A 1 112 ? 3.306 -10.109 18.407 1.00 97.88 112 MET A O 1
ATOM 982 N N . HIS A 1 113 ? 5.393 -9.317 18.145 1.00 98.00 113 HIS A N 1
ATOM 983 C CA . HIS A 1 113 ? 5.517 -8.793 19.502 1.00 98.00 113 HIS A CA 1
ATOM 984 C C . HIS A 1 113 ? 4.446 -7.755 19.795 1.00 98.00 113 HIS A C 1
ATOM 986 O O . HIS A 1 113 ? 3.762 -7.892 20.800 1.00 98.00 113 HIS A O 1
ATOM 992 N N . LYS A 1 114 ? 4.216 -6.814 18.874 1.00 98.06 114 LYS A N 1
ATOM 993 C CA . LYS A 1 114 ? 3.144 -5.831 19.011 1.00 98.06 114 LYS A CA 1
ATOM 994 C C . LYS A 1 114 ? 1.775 -6.493 19.171 1.00 98.06 114 LYS A C 1
ATOM 996 O O . LYS A 1 114 ? 1.044 -6.131 20.074 1.00 98.06 114 LYS A O 1
ATOM 1001 N N . MET A 1 115 ? 1.446 -7.496 18.353 1.00 96.31 115 MET A N 1
ATOM 1002 C CA . MET A 1 115 ? 0.173 -8.213 18.501 1.00 96.31 115 MET A CA 1
ATOM 1003 C C . MET A 1 115 ? 0.052 -8.878 19.878 1.00 96.31 115 MET A C 1
ATOM 1005 O O . MET A 1 115 ? -0.994 -8.793 20.506 1.00 96.31 115 MET A O 1
ATOM 1009 N N . LEU A 1 116 ? 1.115 -9.521 20.366 1.00 97.50 116 LEU A N 1
ATOM 1010 C CA . LEU A 1 116 ? 1.126 -10.137 21.697 1.00 97.50 116 LEU A CA 1
ATOM 1011 C C . LEU A 1 116 ? 1.036 -9.107 22.825 1.00 97.50 116 LEU A C 1
ATOM 1013 O O . LEU A 1 116 ? 0.392 -9.374 23.833 1.00 97.50 116 LEU A O 1
ATOM 1017 N N . GLU A 1 117 ? 1.684 -7.956 22.675 1.00 97.56 117 GLU A N 1
ATOM 1018 C CA . GLU A 1 117 ? 1.573 -6.831 23.603 1.00 97.56 117 GLU A CA 1
ATOM 1019 C C . GLU A 1 117 ? 0.151 -6.275 23.617 1.00 97.56 117 GLU A C 1
ATOM 1021 O O . GLU A 1 117 ? -0.408 -6.120 24.696 1.00 97.56 117 GLU A O 1
ATOM 1026 N N . ASP A 1 118 ? -0.461 -6.084 22.446 1.00 95.06 118 ASP A N 1
ATOM 1027 C CA . ASP A 1 118 ? -1.851 -5.649 22.308 1.00 95.06 118 ASP A CA 1
ATOM 1028 C C . ASP A 1 118 ? -2.802 -6.643 23.004 1.00 95.06 118 ASP A C 1
ATOM 1030 O O . ASP A 1 118 ? -3.696 -6.225 23.735 1.00 95.06 118 ASP A O 1
ATOM 1034 N N . TYR A 1 119 ? -2.576 -7.958 22.861 1.00 95.62 119 TYR A N 1
ATOM 1035 C CA . TYR A 1 119 ? -3.353 -8.982 23.574 1.00 95.62 119 TYR A CA 1
ATOM 1036 C C . TYR A 1 119 ? -3.140 -8.950 25.089 1.00 95.62 119 TYR A C 1
ATOM 1038 O O . TYR A 1 119 ? -4.096 -9.094 25.843 1.00 95.62 119 TYR A O 1
ATOM 1046 N N . LYS A 1 120 ? -1.898 -8.778 25.550 1.00 96.06 120 LYS A N 1
ATOM 1047 C CA . LYS A 1 120 ? -1.583 -8.715 26.986 1.00 96.06 120 LYS A CA 1
ATOM 1048 C C . LYS A 1 120 ? -2.125 -7.450 27.643 1.00 96.06 120 LYS A C 1
ATOM 1050 O O . LYS A 1 120 ? -2.496 -7.488 28.809 1.00 96.06 120 LYS A O 1
ATOM 1055 N N . ALA A 1 121 ? -2.133 -6.342 26.911 1.00 96.00 121 ALA A N 1
ATOM 1056 C CA . ALA A 1 121 ? -2.624 -5.052 27.373 1.00 96.00 121 ALA A CA 1
ATOM 1057 C C . ALA A 1 121 ? -4.141 -4.885 27.185 1.00 96.00 121 ALA A C 1
ATOM 1059 O O . ALA A 1 121 ? -4.682 -3.840 27.551 1.00 96.00 121 ALA A O 1
ATOM 1060 N N . PHE A 1 122 ? -4.827 -5.869 26.594 1.00 96.62 122 PHE A N 1
ATOM 1061 C CA . PHE A 1 122 ? -6.260 -5.793 26.354 1.00 96.62 122 PHE A CA 1
ATOM 1062 C C . PHE A 1 122 ? -7.034 -5.875 27.672 1.00 96.62 122 PHE A C 1
ATOM 1064 O O . PHE A 1 122 ? -7.112 -6.925 28.306 1.00 96.62 122 PHE A O 1
ATOM 1071 N N . ASP A 1 123 ? -7.632 -4.750 28.054 1.00 97.06 123 ASP A N 1
ATOM 1072 C CA . ASP A 1 123 ? -8.563 -4.658 29.171 1.00 97.06 123 ASP A CA 1
ATOM 1073 C C . ASP A 1 123 ? -10.011 -4.692 28.639 1.00 97.06 123 ASP A C 1
ATOM 1075 O O . ASP A 1 123 ? -10.440 -3.742 27.965 1.00 97.06 123 ASP A O 1
ATOM 1079 N N . PRO A 1 124 ? -10.777 -5.768 28.914 1.00 96.12 124 PRO A N 1
ATOM 1080 C CA . PRO A 1 124 ? -12.131 -5.923 28.397 1.00 96.12 124 PRO A CA 1
ATOM 1081 C C . PRO A 1 124 ? -13.095 -4.873 28.954 1.00 96.12 124 PRO A C 1
ATOM 1083 O O . PRO A 1 124 ? -13.995 -4.431 28.238 1.00 96.12 124 PRO A O 1
ATOM 1086 N N . GLU A 1 125 ? -12.917 -4.434 30.203 1.00 96.94 125 GLU A N 1
ATOM 1087 C CA . GLU A 1 125 ? -13.811 -3.442 30.796 1.00 96.94 125 GLU A CA 1
ATOM 1088 C C . GLU A 1 125 ? -13.647 -2.088 30.124 1.00 96.94 125 GLU A C 1
ATOM 1090 O O . GLU A 1 125 ? -14.632 -1.419 29.799 1.00 96.94 125 GLU A O 1
ATOM 1095 N N . LYS A 1 126 ? -12.392 -1.686 29.903 1.00 96.75 126 LYS A N 1
ATOM 1096 C CA . LYS A 1 126 ? -12.075 -0.463 29.174 1.00 96.75 126 LYS A CA 1
ATOM 1097 C C . LYS A 1 126 ? -12.623 -0.519 27.751 1.00 96.75 126 LYS A C 1
ATOM 1099 O O . LYS A 1 126 ? -13.265 0.433 27.323 1.00 96.75 126 LYS A O 1
ATOM 1104 N N . TYR A 1 127 ? -12.447 -1.643 27.057 1.00 94.94 127 TYR A N 1
ATOM 1105 C CA . TYR A 1 127 ? -12.981 -1.826 25.708 1.00 94.94 127 TYR A CA 1
ATOM 1106 C C . TYR A 1 127 ? -14.504 -1.625 25.651 1.00 94.94 127 TYR A C 1
ATOM 1108 O O . TYR A 1 127 ? -14.993 -0.864 24.819 1.00 94.94 127 TYR A O 1
ATOM 1116 N N . ILE A 1 128 ? -15.265 -2.242 26.562 1.00 95.75 128 ILE A N 1
ATOM 1117 C CA . ILE A 1 128 ? -16.727 -2.079 26.614 1.00 95.75 128 ILE A CA 1
ATOM 1118 C C . ILE A 1 128 ? -17.107 -0.622 26.911 1.00 95.75 128 ILE A C 1
ATOM 1120 O O . ILE A 1 128 ? -18.001 -0.076 26.261 1.00 95.75 128 ILE A O 1
ATOM 1124 N N . LYS A 1 129 ? -16.419 0.026 27.862 1.00 96.88 129 LYS A N 1
ATOM 1125 C CA . LYS A 1 129 ? -16.641 1.443 28.197 1.00 96.88 129 LYS A CA 1
ATOM 1126 C C . LYS A 1 129 ? -16.417 2.343 26.977 1.00 96.88 129 LYS A C 1
ATOM 1128 O O . LYS A 1 129 ? -17.266 3.191 26.703 1.00 96.88 129 LYS A O 1
ATOM 1133 N N . ASP A 1 130 ? -15.347 2.113 26.218 1.00 93.25 130 ASP A N 1
ATOM 1134 C CA . ASP A 1 130 ? -15.027 2.868 25.002 1.00 93.25 130 ASP A CA 1
ATOM 1135 C C . ASP A 1 130 ? -16.092 2.660 23.909 1.00 93.25 130 ASP A C 1
ATOM 1137 O O . ASP A 1 130 ? -16.553 3.627 23.304 1.00 93.25 130 ASP A O 1
ATOM 1141 N N . ILE A 1 131 ? -16.568 1.425 23.702 1.00 90.38 131 ILE A N 1
ATOM 1142 C CA . ILE A 1 131 ? -17.638 1.130 22.731 1.00 90.38 131 ILE A CA 1
ATOM 1143 C C . ILE A 1 131 ? -18.958 1.806 23.121 1.00 90.38 131 ILE A C 1
ATOM 1145 O O . ILE A 1 131 ? -19.609 2.415 22.270 1.00 90.38 131 ILE A O 1
ATOM 1149 N N . ILE A 1 132 ? -19.348 1.755 24.399 1.00 91.31 132 ILE A N 1
ATOM 1150 C CA . ILE A 1 132 ? -20.551 2.442 24.894 1.00 91.31 132 ILE A CA 1
ATOM 1151 C C . ILE A 1 132 ? -20.409 3.960 24.723 1.00 91.31 132 ILE A C 1
ATOM 1153 O O . ILE A 1 132 ? -21.375 4.627 24.349 1.00 91.31 132 ILE A O 1
ATOM 1157 N N . ALA A 1 133 ? -19.223 4.516 24.984 1.00 90.50 133 ALA A N 1
ATOM 1158 C CA . ALA A 1 133 ? -18.955 5.938 24.798 1.00 90.50 133 ALA A CA 1
ATOM 1159 C C . ALA A 1 133 ? -19.063 6.347 23.321 1.00 90.50 133 ALA A C 1
ATOM 1161 O O . ALA A 1 133 ? -19.737 7.331 23.019 1.00 90.50 133 ALA A O 1
ATOM 1162 N N . CYS A 1 134 ? -18.482 5.567 22.403 1.00 84.50 134 CYS A N 1
ATOM 1163 C CA . CYS A 1 134 ? -18.616 5.786 20.963 1.00 84.50 134 CYS A CA 1
ATOM 1164 C C . CYS A 1 134 ? -20.072 5.687 20.492 1.00 84.50 134 CYS A C 1
ATOM 1166 O O . CYS A 1 134 ? -20.508 6.526 19.711 1.00 84.50 134 CYS A O 1
ATOM 1168 N N . ALA A 1 135 ? -20.845 4.716 20.986 1.00 83.50 135 ALA A N 1
ATOM 1169 C CA . ALA A 1 135 ? -22.259 4.566 20.630 1.00 83.50 135 ALA A CA 1
ATOM 1170 C C . ALA A 1 135 ? -23.124 5.738 21.125 1.00 83.50 135 ALA A C 1
ATOM 1172 O O . ALA A 1 135 ? -24.078 6.134 20.465 1.00 83.50 135 ALA A O 1
ATOM 1173 N N . LYS A 1 136 ? -22.782 6.326 22.276 1.00 85.00 136 LYS A N 1
ATOM 1174 C CA . LYS A 1 136 ? -23.455 7.520 22.814 1.00 85.00 136 LYS A CA 1
ATOM 1175 C C . LYS A 1 136 ? -22.983 8.826 22.162 1.00 85.00 136 LYS A C 1
ATOM 1177 O O . LYS A 1 136 ? -23.528 9.889 22.470 1.00 85.00 136 LYS A O 1
ATOM 1182 N N . GLN A 1 137 ? -21.948 8.791 21.320 1.00 82.75 137 GLN A N 1
ATOM 1183 C CA . GLN A 1 137 ? -21.345 9.995 20.761 1.00 82.75 137 GLN A CA 1
ATOM 1184 C C . GLN A 1 137 ? -22.235 10.612 19.674 1.00 82.75 137 GLN A C 1
ATOM 1186 O O . GLN A 1 137 ? -22.569 9.987 18.673 1.00 82.75 137 GLN A O 1
ATOM 1191 N N . ASN A 1 138 ? -22.556 11.897 19.830 1.00 79.38 138 ASN A N 1
ATOM 1192 C CA . ASN A 1 138 ? -23.325 12.646 18.838 1.00 79.38 138 ASN A CA 1
ATOM 1193 C C . ASN A 1 138 ? -22.438 13.071 17.652 1.00 79.38 138 ASN A C 1
ATOM 1195 O O . ASN A 1 138 ? -21.711 14.064 17.729 1.00 79.38 138 ASN A O 1
ATOM 1199 N N . VAL A 1 139 ? -22.546 12.356 16.531 1.00 76.50 139 VAL A N 1
ATOM 1200 C CA . VAL A 1 139 ? -21.773 12.556 15.281 1.00 76.50 139 VAL A CA 1
ATOM 1201 C C . VAL A 1 139 ? -22.035 13.922 14.625 1.00 76.50 139 VAL A C 1
ATOM 1203 O O . VAL A 1 139 ? -21.237 14.438 13.843 1.00 76.50 139 VAL A O 1
ATOM 1206 N N . THR A 1 140 ? -23.169 14.548 14.934 1.00 74.38 140 THR A N 1
ATOM 1207 C CA . THR A 1 140 ? -23.514 15.909 14.491 1.00 74.38 140 THR A CA 1
ATOM 1208 C C . THR A 1 140 ? -22.667 16.986 15.149 1.00 74.38 140 THR A C 1
ATOM 1210 O O . THR A 1 140 ? -22.420 18.019 14.532 1.00 74.38 140 THR A O 1
ATOM 1213 N N . LYS A 1 141 ? -22.185 16.738 16.370 1.00 75.88 141 LYS A N 1
ATOM 1214 C CA . LYS A 1 141 ? -21.463 17.722 17.185 1.00 75.88 141 LYS A CA 1
ATOM 1215 C C . LYS A 1 141 ? -19.944 17.528 17.164 1.00 75.88 141 LYS A C 1
ATOM 1217 O O . LYS A 1 141 ? -19.228 18.421 17.605 1.00 75.88 141 LYS A O 1
ATOM 1222 N N . ASP A 1 142 ? -19.442 16.400 16.656 1.00 76.75 142 ASP A N 1
ATOM 1223 C CA . ASP A 1 142 ? -18.000 16.133 16.576 1.00 76.75 142 ASP A CA 1
ATOM 1224 C C . ASP A 1 142 ? -17.367 16.847 15.367 1.00 76.75 142 ASP A C 1
ATOM 1226 O O . ASP A 1 142 ? -17.417 16.399 14.213 1.00 76.75 142 ASP A O 1
ATOM 1230 N N . VAL A 1 143 ? -16.783 18.012 15.643 1.00 80.56 143 VAL A N 1
ATOM 1231 C CA . VAL A 1 143 ? -16.097 18.853 14.662 1.00 80.56 143 VAL A CA 1
ATOM 1232 C C . VAL A 1 143 ? -14.598 18.842 14.962 1.00 80.56 143 VAL A C 1
ATOM 1234 O O . VAL A 1 143 ? -14.155 18.960 16.102 1.00 80.56 143 VAL A O 1
ATOM 1237 N N . SER A 1 144 ? -13.785 18.677 13.919 1.00 82.06 144 SER A N 1
ATOM 1238 C CA . SER A 1 144 ? -12.331 18.819 14.005 1.00 82.06 144 SER A CA 1
ATOM 1239 C C . SER A 1 144 ? -11.951 20.246 14.426 1.00 82.06 144 SER A C 1
ATOM 1241 O O . SER A 1 144 ? -12.660 21.177 14.053 1.00 82.06 144 SER A O 1
ATOM 1243 N N . PRO A 1 145 ? -10.798 20.475 15.086 1.00 85.50 145 PRO A N 1
ATOM 1244 C CA . PRO A 1 145 ? -10.306 21.828 15.384 1.00 85.50 145 PRO A CA 1
ATOM 1245 C C . PRO A 1 145 ? -10.226 22.765 14.162 1.00 85.50 145 PRO A C 1
ATOM 1247 O O . PRO A 1 145 ? -10.249 23.979 14.302 1.00 85.50 145 PRO A O 1
ATOM 1250 N N . SER A 1 146 ? -10.169 22.200 12.952 1.00 85.88 146 SER A N 1
ATOM 1251 C CA . SER A 1 146 ? -10.227 22.925 11.671 1.00 85.88 146 SER A CA 1
ATOM 1252 C C . SER A 1 146 ? -11.624 23.420 11.258 1.00 85.88 146 SER A C 1
ATOM 1254 O O . SER A 1 146 ? -11.761 24.022 10.197 1.00 85.88 146 SER A O 1
ATOM 1256 N N . GLY A 1 147 ? -12.674 23.103 12.020 1.00 83.69 147 GLY A N 1
ATOM 1257 C CA . GLY A 1 147 ? -14.072 23.371 11.666 1.00 83.69 147 GLY A CA 1
ATOM 1258 C C . GLY A 1 147 ? -14.694 22.346 10.707 1.00 83.69 147 GLY A C 1
ATOM 1259 O O . GLY A 1 147 ? -15.886 22.416 10.416 1.00 83.69 147 GLY A O 1
ATOM 1260 N N . ARG A 1 148 ? -13.925 21.364 10.212 1.00 82.81 148 ARG A N 1
ATOM 1261 C CA . ARG A 1 148 ? -14.450 20.286 9.357 1.00 82.81 148 ARG A CA 1
ATOM 1262 C C . ARG A 1 148 ? -15.128 19.200 10.186 1.00 82.81 148 ARG A C 1
ATOM 1264 O O . ARG A 1 148 ? -14.576 18.739 11.185 1.00 82.81 148 ARG A O 1
ATOM 1271 N N . ARG A 1 149 ? -16.290 18.737 9.726 1.00 81.06 149 ARG A N 1
ATOM 1272 C CA . ARG A 1 149 ? -17.024 17.634 10.354 1.00 81.06 149 ARG A CA 1
ATOM 1273 C C . ARG A 1 149 ? -16.230 16.330 10.264 1.00 81.06 149 ARG A C 1
ATOM 1275 O O . ARG A 1 149 ? -15.700 16.008 9.198 1.00 81.06 149 ARG A O 1
ATOM 1282 N N . LYS A 1 150 ? -16.140 15.589 11.370 1.00 82.69 150 LYS A N 1
ATOM 1283 C CA . LYS A 1 150 ? -15.553 14.246 11.369 1.00 82.69 150 LYS A CA 1
ATOM 1284 C C . LYS A 1 150 ? -16.644 13.240 11.040 1.00 82.69 150 LYS A C 1
ATOM 1286 O O . LYS A 1 150 ? -17.584 13.067 11.808 1.00 82.69 150 LYS A O 1
ATOM 1291 N N . TYR A 1 151 ? -16.520 12.595 9.887 1.00 82.88 151 TYR A N 1
ATOM 1292 C CA . TYR A 1 151 ? -17.394 11.482 9.551 1.00 82.88 151 TYR A CA 1
ATOM 1293 C C . TYR A 1 151 ? -16.875 10.196 10.207 1.00 82.88 151 TYR A C 1
ATOM 1295 O O . TYR A 1 151 ? -15.658 9.983 10.249 1.00 82.88 151 TYR A O 1
ATOM 1303 N N . PRO A 1 152 ? -17.775 9.348 10.722 1.00 83.44 152 PRO A N 1
ATOM 1304 C CA . PRO A 1 152 ? -17.421 8.037 11.242 1.00 83.44 152 PRO A CA 1
ATOM 1305 C C . PRO A 1 152 ? -16.861 7.150 10.122 1.00 83.44 152 PRO A C 1
ATOM 1307 O O . PRO A 1 152 ? -17.0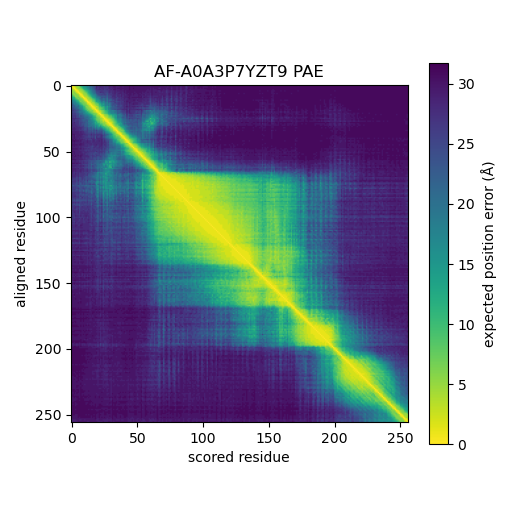90 7.385 8.932 1.00 83.44 152 PRO A O 1
ATOM 1310 N N . HIS A 1 153 ? -16.140 6.096 10.501 1.00 84.19 153 HIS A N 1
ATOM 1311 C CA . HIS A 1 153 ? -15.774 5.046 9.556 1.00 84.19 153 HIS A CA 1
ATOM 1312 C C . HIS A 1 153 ? -17.039 4.312 9.074 1.00 84.19 153 HIS A C 1
ATOM 1314 O O . HIS A 1 153 ? -17.990 4.153 9.834 1.00 84.19 153 HIS A O 1
ATOM 1320 N N . TRP A 1 154 ? -17.045 3.817 7.834 1.00 81.00 154 TRP A N 1
ATOM 1321 C CA . TRP A 1 154 ? -18.216 3.171 7.212 1.00 81.00 154 TRP A CA 1
ATOM 1322 C C . TRP A 1 154 ? -18.710 1.905 7.935 1.00 81.00 154 TRP A C 1
ATOM 1324 O O . TRP A 1 154 ? -19.809 1.438 7.666 1.00 81.00 154 TRP A O 1
ATOM 1334 N N . SER A 1 155 ? -17.902 1.332 8.832 1.00 78.31 155 SER A N 1
ATOM 1335 C CA . SER A 1 155 ? -18.261 0.158 9.638 1.00 78.31 155 SER A CA 1
ATOM 1336 C C . SER A 1 155 ? -18.975 0.502 10.948 1.00 78.31 155 SER A C 1
ATOM 1338 O O . SER A 1 155 ? -19.410 -0.406 11.652 1.00 78.31 155 SER A O 1
ATOM 1340 N N . THR A 1 156 ? -19.034 1.777 11.332 1.00 81.38 156 THR A N 1
ATOM 1341 C CA . THR A 1 156 ? -19.726 2.200 12.551 1.00 81.38 156 THR A CA 1
ATOM 1342 C C . THR A 1 156 ? -21.232 2.191 12.299 1.00 81.38 156 THR A C 1
ATOM 1344 O O . THR A 1 156 ? -21.696 2.753 11.310 1.00 81.38 156 THR A O 1
ATOM 1347 N N . LEU A 1 157 ? -21.998 1.562 13.194 1.00 76.94 157 LEU A N 1
ATOM 1348 C CA . LEU A 1 157 ? -23.459 1.518 13.111 1.00 76.94 157 LEU A CA 1
ATOM 1349 C C . LEU A 1 157 ? -24.041 2.888 13.480 1.00 76.94 157 LEU A C 1
ATOM 1351 O O . LEU A 1 157 ? -24.189 3.193 14.658 1.00 76.94 157 LEU A O 1
ATOM 1355 N N . ILE A 1 158 ? -24.324 3.708 12.469 1.00 81.88 158 ILE A N 1
ATOM 1356 C CA . ILE A 1 158 ? -24.966 5.024 12.577 1.00 81.88 158 ILE A CA 1
ATOM 1357 C C . ILE A 1 158 ? -26.028 5.109 11.485 1.00 81.88 158 ILE A C 1
ATOM 1359 O O . ILE A 1 158 ? -25.791 4.690 10.348 1.00 81.88 158 ILE A O 1
ATOM 1363 N N . THR A 1 159 ? -27.195 5.644 11.827 1.00 81.31 159 THR A N 1
ATOM 1364 C CA . THR A 1 159 ? -28.275 5.840 10.854 1.00 81.31 159 THR A CA 1
ATOM 1365 C C . THR A 1 159 ? -27.962 7.024 9.932 1.00 81.31 159 THR A C 1
ATOM 1367 O O . THR A 1 159 ? -27.216 7.942 10.290 1.00 81.31 159 THR A O 1
ATOM 1370 N N . LEU A 1 160 ? -28.491 7.021 8.704 1.00 80.06 160 LEU A N 1
ATOM 1371 C CA . LEU A 1 160 ? -28.265 8.139 7.777 1.00 80.06 160 LEU A CA 1
ATOM 1372 C C . LEU A 1 160 ? -28.887 9.426 8.326 1.00 80.06 160 LEU A C 1
ATOM 1374 O O . LEU A 1 160 ? -28.344 10.514 8.146 1.00 80.06 160 LEU A O 1
ATOM 1378 N N . GLU A 1 161 ? -29.991 9.290 9.044 1.00 82.62 161 GLU A N 1
ATOM 1379 C CA . GLU A 1 161 ? -30.703 10.365 9.703 1.00 82.62 161 GLU A CA 1
ATOM 1380 C C . GLU A 1 161 ? -29.814 11.031 10.756 1.00 82.62 161 GLU A C 1
ATOM 1382 O O . GLU A 1 161 ? -29.586 12.239 10.695 1.00 82.62 161 GLU A O 1
ATOM 1387 N N . GLU A 1 162 ? -29.182 10.250 11.634 1.00 82.25 162 GLU A N 1
ATOM 1388 C CA . GLU A 1 162 ? -28.200 10.755 12.601 1.00 82.25 162 GLU A CA 1
ATOM 1389 C C . GLU A 1 162 ? -26.967 11.369 11.922 1.00 82.25 162 GLU A C 1
ATOM 1391 O O . GLU A 1 162 ? -26.459 12.409 12.354 1.00 82.25 162 GLU A O 1
ATOM 1396 N N . LEU A 1 163 ? -26.484 10.762 10.832 1.00 82.88 163 LEU A N 1
ATOM 1397 C CA . LEU A 1 163 ? -25.328 11.262 10.091 1.00 82.88 163 LEU A CA 1
ATOM 1398 C C . LEU A 1 163 ? -25.605 12.621 9.449 1.00 82.88 163 LEU A C 1
ATOM 1400 O O . LEU A 1 163 ? -24.739 13.494 9.453 1.00 82.88 163 LEU A O 1
ATOM 1404 N N . TYR A 1 164 ? -26.797 12.835 8.910 1.00 81.06 164 TYR A N 1
ATOM 1405 C CA . TYR A 1 164 ? -27.154 14.086 8.245 1.00 81.06 164 TYR A CA 1
ATOM 1406 C C . TYR A 1 164 ? -27.930 15.055 9.145 1.00 81.06 164 TYR A C 1
ATOM 1408 O O . TYR A 1 164 ? -28.166 16.188 8.738 1.00 81.06 164 TYR A O 1
ATOM 1416 N N . GLY A 1 165 ? -28.239 14.665 10.385 1.00 80.44 165 GLY A N 1
ATOM 1417 C CA . GLY A 1 165 ? -29.068 15.457 11.296 1.00 80.44 165 GLY A CA 1
ATOM 1418 C C . GLY A 1 165 ? -30.515 15.586 10.813 1.00 80.44 165 GLY A C 1
ATOM 1419 O O . GLY A 1 165 ? -31.171 16.581 11.110 1.00 80.44 165 GLY A O 1
ATOM 1420 N N . LEU A 1 166 ? -30.986 14.616 10.028 1.00 82.94 166 LEU A N 1
ATOM 1421 C CA . LEU A 1 166 ? -32.370 14.539 9.581 1.00 82.94 166 LEU A CA 1
ATOM 1422 C C . LEU A 1 166 ? -33.228 13.950 10.710 1.00 82.94 166 LEU A C 1
ATOM 1424 O O . LEU A 1 166 ? -32.719 13.178 11.527 1.00 82.94 166 LEU A O 1
ATOM 1428 N N . PRO A 1 167 ? -34.522 14.301 10.786 1.00 83.12 167 PRO A N 1
ATOM 1429 C CA . PRO A 1 167 ? -35.422 13.643 11.721 1.00 83.12 167 PRO A CA 1
ATOM 1430 C C . PRO A 1 167 ? -35.462 12.134 11.424 1.00 83.12 167 PRO A C 1
ATOM 1432 O O . PRO A 1 167 ? -35.478 11.762 10.248 1.00 83.12 167 PRO A O 1
ATOM 1435 N N . PRO A 1 168 ? -35.489 11.267 12.452 1.00 80.00 168 PRO A N 1
ATOM 1436 C CA . PRO A 1 168 ? -35.625 9.832 12.249 1.00 80.00 168 PRO A CA 1
ATOM 1437 C C . PRO A 1 168 ? -36.972 9.558 11.575 1.00 80.00 168 PRO A C 1
ATOM 1439 O O . PRO A 1 168 ? -38.031 9.818 12.147 1.00 80.00 168 PRO A O 1
ATOM 1442 N N . THR A 1 169 ? -36.935 9.082 10.333 1.00 77.69 169 THR A N 1
ATOM 1443 C CA . THR A 1 169 ? -38.130 8.691 9.586 1.00 77.69 169 THR A CA 1
ATOM 1444 C C . THR A 1 169 ? -38.060 7.207 9.270 1.00 77.69 169 THR A C 1
ATOM 1446 O O . THR A 1 169 ? -37.327 6.802 8.377 1.00 77.69 169 THR A O 1
ATOM 1449 N N . ASP A 1 170 ? -38.902 6.401 9.915 1.00 72.94 170 ASP A N 1
ATOM 1450 C CA . ASP A 1 170 ? -39.033 4.962 9.614 1.00 72.94 170 ASP A CA 1
ATOM 1451 C C . ASP A 1 170 ? -39.694 4.690 8.245 1.00 72.94 170 ASP A C 1
ATOM 1453 O O . ASP A 1 170 ? -39.876 3.546 7.817 1.00 72.94 170 ASP A O 1
ATOM 1457 N N . TYR A 1 171 ? -40.097 5.745 7.534 1.00 75.81 171 TYR A N 1
ATOM 1458 C CA . TYR A 1 171 ? -40.798 5.648 6.265 1.00 75.81 171 TYR A CA 1
ATOM 1459 C C . TYR A 1 171 ? -39.825 5.488 5.092 1.00 75.81 171 TYR A C 1
ATOM 1461 O O . TYR A 1 171 ? -39.322 6.457 4.523 1.00 75.81 171 TYR A O 1
ATOM 1469 N N . ILE A 1 172 ? -39.625 4.243 4.662 1.00 70.38 172 ILE A N 1
ATOM 1470 C CA . ILE A 1 172 ? -38.954 3.946 3.395 1.00 70.38 172 ILE A CA 1
ATOM 1471 C C . ILE A 1 172 ? -39.914 4.281 2.250 1.00 70.38 172 ILE A C 1
ATOM 1473 O O . ILE A 1 172 ? -40.911 3.588 2.018 1.00 70.38 172 ILE A O 1
ATOM 1477 N N . VAL A 1 173 ? -39.597 5.326 1.485 1.00 73.94 173 VAL A N 1
ATOM 1478 C CA . VAL A 1 173 ? -40.324 5.662 0.258 1.00 73.94 173 VAL A CA 1
ATOM 1479 C C . VAL A 1 173 ? -40.118 4.526 -0.751 1.00 73.94 173 VAL A C 1
ATOM 1481 O O . VAL A 1 173 ? -39.131 4.499 -1.477 1.00 73.94 173 VAL A O 1
ATOM 1484 N N . LYS A 1 174 ? -41.073 3.592 -0.847 1.00 79.19 174 LYS A N 1
ATOM 1485 C CA . LYS A 1 174 ? -41.015 2.431 -1.768 1.00 79.19 174 LYS A CA 1
ATOM 1486 C C . LYS A 1 174 ? -40.868 2.813 -3.247 1.00 79.19 174 LYS A C 1
ATOM 1488 O O . LYS A 1 174 ? -40.540 1.971 -4.075 1.00 79.19 174 LYS A O 1
ATOM 1493 N N . LYS A 1 175 ? -41.154 4.075 -3.582 1.00 76.06 175 LYS A N 1
ATOM 1494 C CA . LYS A 1 175 ? -41.012 4.641 -4.927 1.00 76.06 175 LYS A CA 1
ATOM 1495 C C . LYS A 1 175 ? -39.654 5.311 -5.179 1.00 76.06 175 LYS A C 1
ATOM 1497 O O . LYS A 1 175 ? -39.386 5.680 -6.316 1.00 76.06 175 LYS A O 1
ATOM 1502 N N . ALA A 1 176 ? -38.805 5.478 -4.163 1.00 73.50 176 ALA A N 1
ATOM 1503 C CA . ALA A 1 176 ? -37.486 6.078 -4.335 1.00 73.50 176 ALA A CA 1
ATOM 1504 C C . ALA A 1 176 ? -36.599 5.158 -5.189 1.00 73.50 176 ALA A C 1
ATOM 1506 O O . ALA A 1 176 ? -36.480 3.967 -4.915 1.00 73.50 176 ALA A O 1
ATOM 1507 N N . GLY A 1 177 ? -36.014 5.707 -6.256 1.00 68.56 177 GLY A N 1
ATOM 1508 C CA . GLY A 1 177 ? -35.191 4.954 -7.209 1.00 68.56 177 GLY A CA 1
ATOM 1509 C C . GLY A 1 177 ? -35.969 4.206 -8.300 1.00 68.56 177 GLY A C 1
ATOM 1510 O O . GLY A 1 177 ? -35.345 3.653 -9.205 1.00 68.56 177 GLY A O 1
ATOM 1511 N N . LEU A 1 178 ? -37.309 4.213 -8.276 1.00 80.12 178 LEU A N 1
ATOM 1512 C CA . LEU A 1 178 ? -38.088 3.835 -9.456 1.00 80.12 178 LEU A CA 1
ATOM 1513 C C . LEU A 1 178 ? -38.029 4.981 -10.467 1.00 80.12 178 LEU A C 1
ATOM 1515 O O . LEU A 1 178 ? -38.272 6.131 -10.112 1.00 80.12 178 LEU A O 1
ATOM 1519 N N . ALA A 1 179 ? -37.736 4.652 -11.725 1.00 79.88 179 ALA A N 1
ATOM 1520 C CA . ALA A 1 179 ? -37.763 5.621 -12.813 1.00 79.88 179 ALA A CA 1
ATOM 1521 C C . ALA A 1 179 ? -39.142 6.298 -12.873 1.00 79.88 179 ALA A C 1
ATOM 1523 O O . ALA A 1 179 ? -40.170 5.606 -12.971 1.00 79.88 179 ALA A O 1
ATOM 1524 N N . GLY A 1 180 ? -39.139 7.632 -12.805 1.00 83.94 180 GLY A N 1
ATOM 1525 C CA . GLY A 1 180 ? -40.313 8.450 -13.093 1.00 83.94 180 GLY A CA 1
ATOM 1526 C C . GLY A 1 180 ? -40.766 8.259 -14.540 1.00 83.94 180 GLY A C 1
ATOM 1527 O O . GLY A 1 180 ? -40.077 7.617 -15.336 1.00 83.94 180 GLY A O 1
ATOM 1528 N N . ASP A 1 181 ? -41.932 8.788 -14.896 1.00 83.62 181 ASP A N 1
ATOM 1529 C CA . ASP A 1 181 ? -42.505 8.560 -16.228 1.00 83.62 181 ASP A CA 1
ATOM 1530 C C . ASP A 1 181 ? -41.595 9.092 -17.353 1.00 83.62 181 ASP A C 1
ATOM 1532 O O . ASP A 1 181 ? -41.378 8.400 -18.347 1.00 83.62 181 ASP A O 1
ATOM 1536 N N . GLU A 1 182 ? -40.930 10.227 -17.129 1.00 79.94 182 GLU A N 1
ATOM 1537 C CA . GLU A 1 182 ? -39.935 10.807 -18.044 1.00 79.94 182 GLU A CA 1
ATOM 1538 C C . GLU A 1 182 ? -38.661 9.943 -18.161 1.00 79.94 182 GLU A C 1
ATOM 1540 O O . GLU A 1 182 ? -38.168 9.652 -19.257 1.00 79.94 182 GLU A O 1
ATOM 1545 N N . ASP A 1 183 ? -38.143 9.448 -17.032 1.00 85.50 183 ASP A N 1
ATOM 1546 C CA . ASP A 1 183 ? -36.954 8.588 -17.009 1.00 85.50 183 ASP A CA 1
ATOM 1547 C C . ASP A 1 183 ? -37.214 7.235 -17.682 1.00 85.50 183 ASP A C 1
ATOM 1549 O O . ASP A 1 183 ? -36.320 6.658 -18.307 1.00 85.50 183 ASP A O 1
ATOM 1553 N N . ARG A 1 184 ? -38.446 6.716 -17.598 1.00 85.88 184 ARG A N 1
ATOM 1554 C CA . ARG A 1 184 ? -38.851 5.473 -18.275 1.00 85.88 184 ARG A CA 1
ATOM 1555 C C . ARG A 1 184 ? -38.744 5.599 -19.787 1.00 85.88 184 ARG A C 1
ATOM 1557 O O . ARG A 1 184 ? -38.308 4.647 -20.441 1.00 85.88 184 ARG A O 1
ATOM 1564 N N . GLU A 1 185 ? -39.117 6.746 -20.342 1.00 88.81 185 GLU A N 1
ATOM 1565 C CA . GLU A 1 185 ? -39.005 7.016 -21.776 1.00 88.81 185 GLU A CA 1
ATOM 1566 C C . GLU A 1 185 ? -37.546 7.123 -22.205 1.00 88.81 185 GLU A C 1
ATOM 1568 O O . GLU A 1 185 ? -37.146 6.481 -23.180 1.00 88.81 185 GLU A O 1
ATOM 1573 N N . LYS A 1 186 ? -36.722 7.820 -21.419 1.00 91.56 186 LYS A N 1
ATOM 1574 C CA . LYS A 1 186 ? -35.280 7.922 -21.663 1.00 91.56 186 LYS A CA 1
ATOM 1575 C C . LYS A 1 186 ? -34.581 6.561 -21.603 1.00 91.56 186 LYS A C 1
ATOM 1577 O O . LYS A 1 186 ? -33.797 6.223 -22.486 1.00 91.56 186 LYS A O 1
ATOM 1582 N N . ILE A 1 187 ? -34.910 5.724 -20.616 1.00 89.69 187 ILE A N 1
ATOM 1583 C CA . ILE A 1 187 ? -34.400 4.346 -20.518 1.00 89.69 187 ILE A CA 1
ATOM 1584 C C . ILE A 1 187 ? -34.865 3.510 -21.719 1.00 89.69 187 ILE A C 1
ATOM 1586 O O . ILE A 1 187 ? -34.099 2.696 -22.238 1.00 89.69 187 ILE A O 1
ATOM 1590 N N . ARG A 1 188 ? -36.106 3.697 -22.187 1.00 90.06 188 ARG A N 1
ATOM 1591 C CA . ARG A 1 188 ? -36.633 3.010 -23.376 1.00 90.06 188 ARG A CA 1
ATOM 1592 C C . ARG A 1 188 ? -35.873 3.419 -24.641 1.00 90.06 188 ARG A C 1
ATOM 1594 O O . ARG A 1 188 ? -35.570 2.545 -25.450 1.00 90.06 188 ARG A O 1
ATOM 1601 N N . GLN A 1 189 ? -35.551 4.701 -24.803 1.00 92.31 189 GLN A N 1
ATOM 1602 C CA . GLN A 1 189 ? -34.739 5.202 -25.916 1.00 92.31 189 GLN A CA 1
ATOM 1603 C C . GLN A 1 189 ? -33.319 4.626 -25.870 1.00 92.31 189 GLN A C 1
ATOM 1605 O O . GLN A 1 189 ? -32.889 4.008 -26.838 1.00 92.31 189 GLN A O 1
ATOM 1610 N N . LEU A 1 190 ? -32.647 4.687 -24.717 1.00 91.25 190 LEU A N 1
ATOM 1611 C CA . LEU A 1 190 ? -31.300 4.127 -24.544 1.00 91.25 190 LEU A CA 1
ATOM 1612 C C . LEU A 1 190 ? -31.241 2.615 -24.808 1.00 91.25 190 LEU A C 1
ATOM 1614 O O . LEU A 1 190 ? -30.264 2.120 -25.368 1.00 91.25 190 LEU A O 1
ATOM 1618 N N . LYS A 1 191 ? -32.289 1.865 -24.439 1.00 88.12 191 LYS A N 1
ATOM 1619 C CA . LYS A 1 191 ? -32.401 0.437 -24.777 1.00 88.12 191 LYS A CA 1
ATOM 1620 C C . LYS A 1 191 ? -32.488 0.212 -26.288 1.00 88.12 191 LYS A C 1
ATOM 1622 O O . LYS A 1 191 ? -31.801 -0.674 -26.787 1.00 88.12 191 LYS A O 1
ATOM 1627 N N . LYS A 1 192 ? -33.281 1.018 -27.006 1.00 89.62 192 LYS A N 1
ATOM 1628 C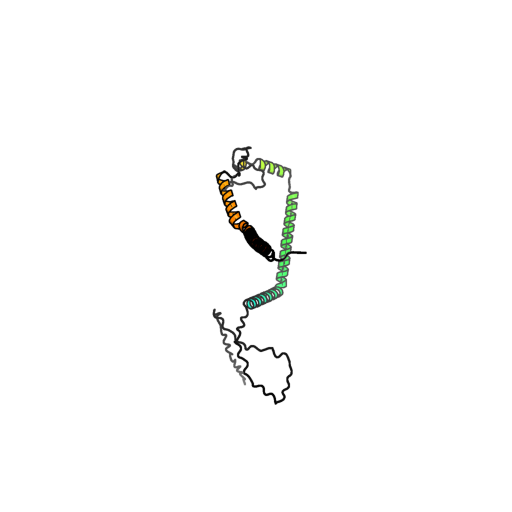 CA . LYS A 1 192 ? -33.361 0.958 -28.477 1.00 89.62 192 LYS A CA 1
ATOM 1629 C C . LYS A 1 192 ? -32.011 1.274 -29.118 1.00 89.62 192 LYS A C 1
ATOM 1631 O O . LYS A 1 192 ? -31.533 0.486 -29.924 1.00 89.62 192 LYS A O 1
ATOM 1636 N N . GLU A 1 193 ? -31.365 2.359 -28.696 1.00 90.88 193 GLU A N 1
ATOM 1637 C CA . GLU A 1 193 ? -30.041 2.752 -29.197 1.00 90.88 193 GLU A CA 1
ATOM 1638 C C . GLU A 1 193 ? -28.985 1.662 -28.956 1.00 90.88 193 GLU A C 1
ATOM 1640 O O . GLU A 1 193 ? -28.166 1.373 -29.829 1.00 90.88 193 GLU A O 1
ATOM 1645 N N . TYR A 1 194 ? -29.003 1.023 -27.782 1.00 87.31 194 TYR A N 1
ATOM 1646 C CA . TYR A 1 194 ? -28.103 -0.084 -27.466 1.00 87.31 194 TYR A CA 1
ATOM 1647 C C . TYR A 1 194 ? -28.359 -1.308 -28.357 1.00 87.31 194 TYR A C 1
ATOM 1649 O O . TYR A 1 194 ? -27.411 -1.885 -28.900 1.00 87.31 194 TYR A O 1
ATOM 1657 N N . ASP A 1 195 ? -29.626 -1.689 -28.536 1.00 83.25 195 ASP A N 1
ATOM 1658 C CA . ASP A 1 195 ? -30.009 -2.810 -29.393 1.00 83.25 195 ASP A CA 1
ATOM 1659 C C . ASP A 1 195 ? -29.600 -2.562 -30.856 1.00 83.25 195 ASP A C 1
ATOM 1661 O O . ASP A 1 195 ? -29.022 -3.442 -31.497 1.00 83.25 195 ASP A O 1
ATOM 1665 N N . GLU A 1 196 ? -29.808 -1.354 -31.376 1.00 84.06 196 GLU A N 1
ATOM 1666 C CA . GLU A 1 196 ? -29.401 -0.971 -32.732 1.00 84.06 196 GLU A CA 1
ATOM 1667 C C . GLU A 1 196 ? -27.880 -1.006 -32.910 1.00 84.06 196 GLU A C 1
ATOM 1669 O O . GLU A 1 196 ? -27.370 -1.546 -33.8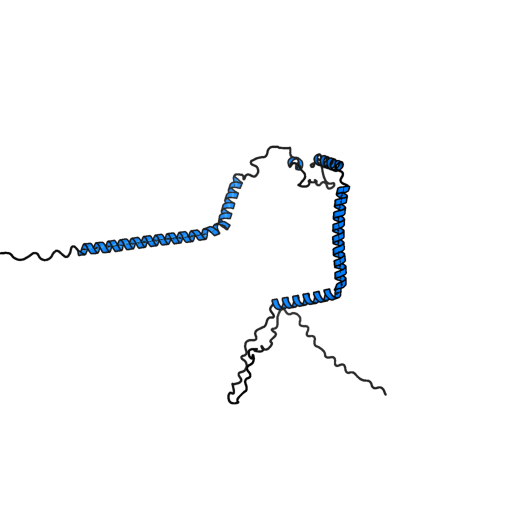96 1.00 84.06 196 GLU A O 1
ATOM 1674 N N . LYS A 1 197 ? -27.145 -0.459 -31.938 1.00 84.06 197 LYS A N 1
ATOM 1675 C CA . LYS A 1 197 ? -25.694 -0.289 -32.029 1.00 84.06 197 LYS A CA 1
ATOM 1676 C C . LYS A 1 197 ? -24.915 -1.583 -31.801 1.00 84.06 197 LYS A C 1
ATOM 1678 O O . LYS A 1 197 ? -23.866 -1.766 -32.416 1.00 84.06 197 LYS A O 1
ATOM 1683 N N . TYR A 1 198 ? -25.404 -2.469 -30.933 1.00 78.00 198 TYR A N 1
ATOM 1684 C CA . TYR A 1 198 ? -24.648 -3.648 -30.494 1.00 78.00 198 TYR A CA 1
ATOM 1685 C C . TYR A 1 198 ? -25.357 -4.980 -30.762 1.00 78.00 198 TYR A C 1
ATOM 1687 O O . TYR A 1 198 ? -24.691 -5.960 -31.096 1.00 78.00 198 TYR A O 1
ATOM 1695 N N . ARG A 1 199 ? -26.692 -5.048 -30.675 1.00 65.94 199 ARG A N 1
ATOM 1696 C CA . ARG A 1 199 ? -27.448 -6.301 -30.870 1.00 65.94 199 ARG A CA 1
ATOM 1697 C C . ARG A 1 199 ? -27.798 -6.569 -32.338 1.00 65.94 199 ARG A C 1
ATOM 1699 O O . ARG A 1 199 ? -27.865 -7.726 -32.750 1.00 65.94 199 ARG A O 1
ATOM 1706 N N . GLY A 1 200 ? -27.921 -5.521 -33.156 1.00 58.38 200 GLY A N 1
ATOM 1707 C CA . GLY A 1 200 ? -28.142 -5.607 -34.605 1.00 58.38 200 GLY A CA 1
ATOM 1708 C C . GLY A 1 200 ? -27.045 -6.346 -35.389 1.00 58.38 200 GLY A C 1
ATOM 1709 O O . GLY A 1 200 ? -27.283 -6.763 -36.522 1.00 58.38 200 GLY A O 1
ATOM 1710 N N . PHE A 1 201 ? -25.868 -6.574 -34.794 1.00 54.31 201 PHE A N 1
ATOM 1711 C CA . PHE A 1 201 ? -24.801 -7.371 -35.409 1.00 54.31 201 PHE A CA 1
ATOM 1712 C C . PHE A 1 201 ? -25.157 -8.869 -35.500 1.00 54.31 201 PHE A C 1
ATOM 1714 O O . PHE A 1 201 ? -24.738 -9.533 -36.443 1.00 54.31 201 PHE A O 1
ATOM 1721 N N . LEU A 1 202 ? -25.981 -9.391 -34.580 1.00 52.88 202 LEU A N 1
ATOM 1722 C CA . LEU A 1 202 ? -26.378 -10.808 -34.551 1.00 52.88 202 LEU A CA 1
ATOM 1723 C C . LEU A 1 202 ? -27.544 -11.144 -35.501 1.00 52.88 202 LEU A C 1
ATOM 1725 O O . LEU A 1 202 ? -27.648 -12.279 -35.947 1.00 52.88 202 LEU A O 1
ATOM 1729 N N . ASN A 1 203 ? -28.389 -10.168 -35.857 1.00 53.91 203 ASN A N 1
ATOM 1730 C CA . ASN A 1 203 ? -29.586 -10.397 -36.687 1.00 53.91 203 ASN A CA 1
ATOM 1731 C C . ASN A 1 203 ? -29.377 -10.115 -38.190 1.00 53.91 203 ASN A C 1
ATOM 1733 O O . ASN A 1 203 ? -30.267 -10.370 -39.002 1.00 53.91 203 ASN A O 1
ATOM 1737 N N . ARG A 1 204 ? -28.215 -9.580 -38.599 1.00 53.69 204 ARG A N 1
ATOM 1738 C CA . ARG A 1 204 ? -27.915 -9.356 -40.028 1.00 53.69 204 ARG A CA 1
ATOM 1739 C C . ARG A 1 204 ? -27.648 -10.656 -40.791 1.00 53.69 204 ARG A C 1
ATOM 1741 O O . ARG A 1 204 ? -27.918 -10.699 -41.985 1.00 53.69 204 ARG A O 1
ATOM 1748 N N . THR A 1 205 ? -27.166 -11.701 -40.120 1.00 51.41 205 THR A N 1
ATOM 1749 C CA . THR A 1 205 ? -26.862 -13.004 -40.736 1.00 51.41 205 THR A CA 1
ATOM 1750 C C . THR A 1 205 ? -28.105 -13.874 -40.949 1.00 51.41 205 THR A C 1
ATOM 1752 O O . THR A 1 205 ? -28.149 -14.628 -41.917 1.00 51.41 205 THR A O 1
ATOM 1755 N N . SER A 1 206 ? -29.141 -13.747 -40.112 1.00 52.19 206 SER A N 1
ATOM 1756 C CA . SER A 1 206 ? -30.393 -14.507 -40.262 1.00 52.19 206 SER A CA 1
ATOM 1757 C C . SER A 1 206 ? -31.314 -13.929 -41.344 1.00 52.19 206 SER A C 1
ATOM 1759 O O . SER A 1 206 ? -31.902 -14.679 -42.120 1.00 52.19 206 SER A O 1
ATOM 1761 N N . CYS A 1 207 ? -31.375 -12.600 -41.485 1.00 47.25 207 CYS A N 1
ATOM 1762 C CA . CYS A 1 207 ? -32.256 -11.947 -42.461 1.00 47.25 207 CYS A CA 1
ATOM 1763 C C . CYS A 1 207 ? -31.812 -12.146 -43.928 1.00 47.25 207 CYS A C 1
ATOM 1765 O O . CYS A 1 207 ? -32.647 -12.145 -44.833 1.00 47.25 207 CYS A O 1
ATOM 1767 N N . SER A 1 208 ? -30.513 -12.328 -44.201 1.00 53.56 208 SER A N 1
ATOM 1768 C CA . SER A 1 208 ? -30.032 -12.621 -45.561 1.00 53.56 208 SER A CA 1
ATOM 1769 C C . SER A 1 208 ? -30.347 -14.053 -45.999 1.00 53.56 208 SER A C 1
ATOM 1771 O O . SER A 1 208 ? -30.714 -14.254 -47.156 1.00 53.56 208 SER A O 1
ATOM 1773 N N . LEU A 1 209 ? -30.270 -15.021 -45.079 1.00 57.28 209 LEU A N 1
ATOM 1774 C CA . LEU A 1 209 ? -30.614 -16.422 -45.345 1.00 57.28 209 LEU A CA 1
ATOM 1775 C C . LEU A 1 209 ? -32.119 -16.599 -45.583 1.00 57.28 209 LEU A C 1
ATOM 1777 O O . LEU A 1 209 ? -32.513 -17.228 -46.560 1.00 57.28 209 LEU A O 1
ATOM 1781 N N . GLU A 1 210 ? -32.974 -15.968 -44.775 1.00 57.81 210 GLU A N 1
ATOM 1782 C CA . GLU A 1 210 ? -34.432 -16.029 -44.977 1.00 57.81 210 GLU A CA 1
ATOM 1783 C C . GLU A 1 210 ? -34.874 -15.400 -46.309 1.00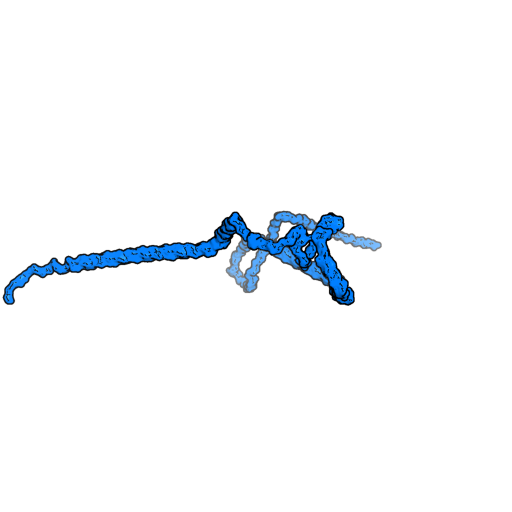 57.81 210 GLU A C 1
ATOM 1785 O O . GLU A 1 210 ? -35.791 -15.896 -46.968 1.00 57.81 210 GLU A O 1
ATOM 1790 N N . LYS A 1 211 ? -34.197 -14.335 -46.762 1.00 60.03 211 LYS A N 1
ATOM 1791 C CA . LYS A 1 211 ? -34.461 -13.714 -48.071 1.00 60.03 211 LYS A CA 1
ATOM 1792 C C . LYS A 1 211 ? -34.018 -14.586 -49.248 1.00 60.03 211 LYS A C 1
ATOM 1794 O O . LYS A 1 211 ? -34.666 -14.535 -50.291 1.00 60.03 211 LYS A O 1
ATOM 1799 N N . GLN A 1 212 ? -32.948 -15.369 -49.096 1.00 61.03 212 GLN A N 1
ATOM 1800 C CA . GLN A 1 212 ? -32.507 -16.333 -50.112 1.00 61.03 212 GLN A CA 1
ATOM 1801 C C . GLN A 1 212 ? -33.476 -17.516 -50.205 1.00 61.03 212 GLN A C 1
ATOM 1803 O O . GLN A 1 212 ? -33.999 -17.779 -51.284 1.00 61.03 212 GLN A O 1
ATOM 1808 N N . VAL A 1 213 ? -33.839 -18.121 -49.069 1.00 65.94 213 VAL A N 1
ATOM 1809 C CA . VAL A 1 213 ? -34.787 -19.251 -49.012 1.00 65.94 213 VAL A CA 1
ATOM 1810 C C . VAL A 1 213 ? -36.160 -18.878 -49.586 1.00 65.94 213 VAL A C 1
ATOM 1812 O O . VAL A 1 213 ? -36.785 -19.670 -50.294 1.00 65.94 213 VAL A O 1
ATOM 1815 N N . ASN A 1 214 ? -36.639 -17.657 -49.333 1.00 64.69 214 ASN A N 1
ATOM 1816 C CA . ASN A 1 214 ? -37.918 -17.202 -49.882 1.00 64.69 214 ASN A CA 1
ATOM 1817 C C . ASN A 1 214 ? -37.863 -16.916 -51.393 1.00 64.69 214 ASN A C 1
ATOM 1819 O O . ASN A 1 214 ? -38.854 -17.163 -52.079 1.00 64.69 214 ASN A O 1
ATOM 1823 N N . LYS A 1 215 ? -36.725 -16.451 -51.931 1.00 68.75 215 LYS A N 1
ATOM 1824 C CA . LYS A 1 215 ? -36.533 -16.308 -53.386 1.00 68.75 215 LYS A CA 1
ATOM 1825 C C . LYS A 1 215 ? -36.474 -17.665 -54.084 1.00 68.75 215 LYS A C 1
ATOM 1827 O O . LYS A 1 215 ? -37.157 -17.855 -55.084 1.00 68.75 215 LYS A O 1
ATOM 1832 N N . GLU A 1 216 ? -35.740 -18.618 -53.518 1.00 71.44 216 GLU A N 1
ATOM 1833 C CA . GLU A 1 216 ? -35.630 -19.978 -54.059 1.00 71.44 216 GLU A CA 1
ATOM 1834 C C . GLU A 1 216 ? -36.987 -20.693 -54.079 1.00 71.44 216 GLU A C 1
ATOM 1836 O O . GLU A 1 216 ? -37.347 -21.316 -55.078 1.00 71.44 216 GLU A O 1
ATOM 1841 N N . LYS A 1 217 ? -37.806 -20.532 -53.028 1.00 71.38 217 LYS A N 1
ATOM 1842 C CA . LYS A 1 217 ? -39.189 -21.039 -53.020 1.00 71.38 217 LYS A CA 1
ATOM 1843 C C . LYS A 1 217 ? -40.055 -20.423 -54.117 1.00 71.38 217 LYS A C 1
ATOM 1845 O O . LYS A 1 217 ? -40.849 -21.136 -54.725 1.00 71.38 217 LYS A O 1
ATOM 1850 N N . GLN A 1 218 ? -39.925 -19.121 -54.372 1.00 70.75 218 GLN A N 1
ATOM 1851 C CA . GLN A 1 218 ? -40.688 -18.451 -55.428 1.00 70.75 218 GLN A CA 1
ATOM 1852 C C . GLN A 1 218 ? -40.255 -18.906 -56.827 1.00 70.75 218 GLN A C 1
ATOM 1854 O O . GLN A 1 218 ? -41.118 -19.149 -57.669 1.00 70.75 218 GLN A O 1
ATOM 1859 N N . GLU A 1 219 ? -38.956 -19.096 -57.065 1.00 75.25 219 GLU A N 1
ATOM 1860 C CA . GLU A 1 219 ? -38.450 -19.651 -58.327 1.00 75.25 219 GLU A CA 1
ATOM 1861 C C . GLU A 1 219 ? -38.895 -21.105 -58.540 1.00 75.25 219 GLU A C 1
ATOM 1863 O O . GLU A 1 219 ? -39.261 -21.478 -59.655 1.00 75.25 219 GLU A O 1
ATOM 1868 N N . TYR A 1 220 ? -38.935 -21.920 -57.481 1.00 74.81 220 TYR A N 1
ATOM 1869 C CA . TYR A 1 220 ? -39.422 -23.301 -57.562 1.00 74.81 220 TYR A CA 1
ATOM 1870 C C . TYR A 1 220 ? -40.918 -23.361 -57.908 1.00 74.81 220 TYR A C 1
ATOM 1872 O O . TYR A 1 220 ? -41.327 -24.121 -58.783 1.00 74.81 220 TYR A O 1
ATOM 1880 N N . LEU A 1 221 ? -41.730 -22.497 -57.290 1.00 74.06 221 LEU A N 1
ATOM 1881 C CA . LEU A 1 221 ? -43.158 -22.354 -57.599 1.00 74.06 221 LEU A CA 1
ATOM 1882 C C . LEU A 1 221 ? -43.415 -21.869 -59.032 1.00 74.06 221 LEU A C 1
ATOM 1884 O O . LEU A 1 221 ? -44.401 -22.271 -59.648 1.00 74.06 221 LEU A O 1
ATOM 1888 N N . GLN A 1 222 ? -42.546 -21.017 -59.579 1.00 72.12 222 GLN A N 1
ATOM 1889 C CA . GLN A 1 222 ? -42.644 -20.585 -60.975 1.00 72.12 222 GLN A CA 1
ATOM 1890 C C . GLN A 1 222 ? -42.261 -21.706 -61.947 1.00 72.12 222 GLN A C 1
ATOM 1892 O O . GLN A 1 222 ? -42.974 -21.915 -62.925 1.00 72.12 222 GLN A O 1
ATOM 1897 N N . LYS A 1 223 ? -41.201 -22.472 -61.658 1.00 72.50 223 LYS A N 1
ATOM 1898 C CA . LYS A 1 223 ? -40.812 -23.639 -62.468 1.00 72.50 223 LYS A CA 1
ATOM 1899 C C . LYS A 1 223 ? -41.889 -24.726 -62.474 1.00 72.50 223 LYS A C 1
ATOM 1901 O O . LYS A 1 223 ? -42.198 -25.250 -63.538 1.00 72.50 223 LYS A O 1
ATOM 1906 N N . ALA A 1 224 ? -42.512 -25.001 -61.327 1.00 70.19 224 ALA A N 1
ATOM 1907 C CA . ALA A 1 224 ? -43.618 -25.955 -61.230 1.00 70.19 224 ALA A CA 1
ATOM 1908 C C . ALA A 1 224 ? -44.827 -25.529 -62.086 1.00 70.19 224 ALA A C 1
ATOM 1910 O O . ALA A 1 224 ? -45.370 -26.338 -62.829 1.00 70.19 224 ALA A O 1
ATOM 1911 N N . LYS A 1 225 ? -45.187 -24.236 -62.076 1.00 71.00 225 LYS A N 1
ATOM 1912 C CA . LYS A 1 225 ? -46.267 -23.700 -62.928 1.00 71.00 225 LYS A CA 1
ATOM 1913 C C . LYS A 1 225 ? -45.971 -23.763 -64.428 1.00 71.00 225 LYS A C 1
ATOM 1915 O O . LYS A 1 225 ? -46.905 -23.825 -65.222 1.00 71.00 225 LYS A O 1
ATOM 1920 N N . ILE A 1 226 ? -44.701 -23.695 -64.827 1.00 70.44 226 ILE A N 1
ATOM 1921 C CA . ILE A 1 226 ? -44.299 -23.834 -66.235 1.00 70.44 226 ILE A CA 1
ATOM 1922 C C . ILE A 1 226 ? -44.394 -25.306 -66.661 1.00 70.44 226 ILE A C 1
ATOM 1924 O O . ILE A 1 226 ? -44.959 -25.586 -67.712 1.00 70.44 226 ILE A O 1
ATOM 1928 N N . GLN A 1 227 ? -43.958 -26.243 -65.810 1.00 63.88 227 GLN A N 1
ATOM 1929 C CA . GLN A 1 227 ? -44.093 -27.682 -66.073 1.00 63.88 227 GLN A CA 1
ATOM 1930 C C . GLN A 1 227 ? -45.554 -28.147 -66.127 1.00 63.88 227 GLN A C 1
ATOM 1932 O O . GLN A 1 227 ? -45.897 -28.953 -66.984 1.00 63.88 227 GLN A O 1
ATOM 1937 N N . GLU A 1 228 ? -46.431 -27.619 -65.268 1.00 61.34 228 GLU A N 1
ATOM 1938 C CA . GLU A 1 228 ? -47.872 -27.902 -65.343 1.00 61.34 228 GLU A CA 1
ATOM 1939 C C . GLU A 1 228 ? -48.512 -27.372 -66.636 1.00 61.34 228 GLU A C 1
ATOM 1941 O O . GLU A 1 228 ? -49.438 -27.983 -67.158 1.00 61.34 228 GLU A O 1
ATOM 1946 N N . LYS A 1 229 ? -48.018 -26.261 -67.197 1.00 60.16 229 LYS A N 1
ATOM 1947 C CA . LYS A 1 229 ? -48.485 -25.782 -68.507 1.00 60.16 229 LYS A CA 1
ATOM 1948 C C . LYS A 1 229 ? -47.993 -26.662 -69.654 1.00 60.16 229 LYS A C 1
ATOM 1950 O O . LYS A 1 229 ? -48.783 -26.994 -70.527 1.00 60.16 229 LYS A O 1
ATOM 1955 N N . GLU A 1 230 ? -46.735 -27.098 -69.627 1.00 59.22 230 GLU A N 1
ATOM 1956 C CA . GLU A 1 230 ? -46.185 -27.993 -70.655 1.00 59.22 230 GLU A CA 1
ATOM 1957 C C . GLU A 1 230 ? -46.861 -29.380 -70.660 1.00 59.22 230 GLU A C 1
ATOM 1959 O O . GLU A 1 230 ? -47.054 -29.969 -71.727 1.00 59.22 230 GLU A O 1
ATOM 1964 N N . THR A 1 231 ? -47.287 -29.901 -69.502 1.00 57.53 231 THR A N 1
ATOM 1965 C CA . THR A 1 231 ? -48.051 -31.163 -69.421 1.00 57.53 231 THR A CA 1
ATOM 1966 C C . THR A 1 231 ? -49.505 -31.013 -69.878 1.00 57.53 231 THR A C 1
ATOM 1968 O O . THR A 1 231 ? -50.059 -31.929 -70.485 1.00 57.53 231 THR A O 1
ATOM 1971 N N . VAL A 1 232 ? -50.126 -29.853 -69.657 1.00 57.47 232 VAL A N 1
ATOM 1972 C CA . VAL A 1 232 ? -51.471 -29.554 -70.177 1.00 57.47 232 VAL A CA 1
ATOM 1973 C C . VAL A 1 232 ? -51.443 -29.359 -71.698 1.00 57.47 232 VAL A C 1
ATOM 1975 O O . VAL A 1 232 ? -52.275 -29.933 -72.399 1.00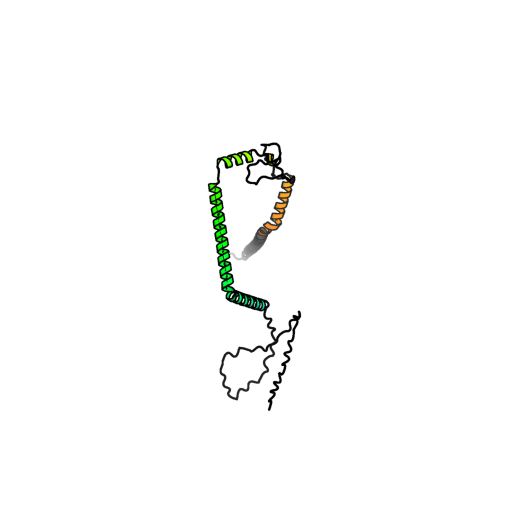 57.47 232 VAL A O 1
ATOM 1978 N N . ASP A 1 233 ? -50.450 -28.648 -72.232 1.00 54.84 233 ASP A N 1
ATOM 1979 C CA . ASP A 1 233 ? -50.318 -28.411 -73.676 1.00 54.84 233 ASP A CA 1
ATOM 1980 C C . ASP A 1 233 ? -49.930 -29.685 -74.455 1.00 54.84 233 ASP A C 1
ATOM 1982 O O . ASP A 1 233 ? -50.311 -29.852 -75.617 1.00 54.84 233 ASP A O 1
ATOM 1986 N N . SER A 1 234 ? -49.222 -30.630 -73.828 1.00 56.19 234 SER A N 1
ATOM 1987 C CA . SER A 1 234 ? -48.951 -31.953 -74.417 1.00 56.19 234 SER A CA 1
ATOM 1988 C C . SER A 1 234 ? -50.168 -32.888 -74.379 1.00 56.19 234 SER A C 1
ATOM 1990 O O . SER A 1 234 ? -50.392 -33.604 -75.355 1.00 56.19 234 SER A O 1
ATOM 1992 N N . ASN A 1 235 ? -51.014 -32.821 -73.345 1.00 55.66 235 ASN A N 1
ATOM 1993 C CA . ASN A 1 235 ? -52.275 -33.574 -73.301 1.00 55.66 235 ASN A CA 1
ATOM 1994 C C . ASN A 1 235 ? -53.316 -33.060 -74.316 1.00 55.66 235 ASN A C 1
ATOM 1996 O O . ASN A 1 235 ? -53.965 -33.865 -74.981 1.00 55.66 235 ASN A O 1
ATOM 2000 N N . ILE A 1 236 ? -53.407 -31.743 -74.540 1.00 53.84 236 ILE A N 1
ATOM 2001 C CA . ILE A 1 236 ? -54.301 -31.155 -75.563 1.00 53.84 236 ILE A CA 1
ATOM 2002 C C . ILE A 1 236 ? -53.890 -31.571 -76.992 1.00 53.84 236 ILE A C 1
ATOM 2004 O O . ILE A 1 236 ? -54.731 -31.694 -77.886 1.00 53.84 236 ILE A O 1
ATOM 2008 N N . ASN A 1 237 ? -52.598 -31.823 -77.226 1.00 53.00 237 ASN A N 1
ATOM 2009 C CA . ASN A 1 237 ? -52.096 -32.327 -78.508 1.00 53.00 237 ASN A CA 1
ATOM 2010 C C . ASN A 1 237 ? -52.268 -33.850 -78.681 1.00 53.00 237 ASN A C 1
ATOM 2012 O O . ASN A 1 237 ? -52.204 -34.334 -79.813 1.00 53.00 237 ASN A O 1
ATOM 2016 N N . LEU A 1 238 ? -52.529 -34.603 -77.607 1.00 53.84 238 LEU A N 1
ATOM 2017 C CA . LEU A 1 238 ? -52.877 -36.026 -77.677 1.00 53.84 238 LEU A CA 1
ATOM 2018 C C . LEU A 1 238 ? -54.371 -36.223 -78.006 1.00 53.84 238 LEU A C 1
ATOM 2020 O O . LEU A 1 238 ? -54.711 -37.057 -78.843 1.00 53.84 238 LEU A O 1
ATOM 2024 N N . GLU A 1 239 ? -55.254 -35.393 -77.439 1.00 52.56 239 GLU A N 1
ATOM 2025 C CA . GLU A 1 239 ? -56.696 -35.412 -77.749 1.00 52.56 239 GLU A CA 1
ATOM 2026 C C . GLU A 1 239 ? -56.986 -34.975 -79.199 1.00 52.56 239 GLU A C 1
ATOM 2028 O O . GLU A 1 239 ? -57.808 -35.580 -79.877 1.00 52.56 239 GLU A O 1
ATOM 2033 N N . LYS A 1 240 ? -56.226 -34.029 -79.770 1.00 50.59 240 LYS A N 1
ATOM 2034 C CA . LYS A 1 240 ? -56.393 -33.628 -81.187 1.00 50.59 240 LYS A CA 1
ATOM 2035 C C . LYS A 1 240 ? -55.906 -34.643 -82.231 1.00 50.59 240 LYS A C 1
ATOM 2037 O O . LYS A 1 240 ? -56.233 -34.480 -83.407 1.00 50.59 240 LYS A O 1
ATOM 2042 N N . ASN A 1 241 ? -55.138 -35.663 -81.842 1.00 48.62 241 ASN A N 1
ATOM 2043 C CA . ASN A 1 241 ? -54.668 -36.719 -82.752 1.00 48.62 241 ASN A CA 1
ATOM 2044 C C . ASN A 1 241 ? -55.534 -37.991 -82.711 1.00 48.62 241 ASN A C 1
ATOM 2046 O O . ASN A 1 241 ? -55.343 -38.868 -83.549 1.00 48.62 241 ASN A O 1
ATOM 2050 N N . THR A 1 242 ? -56.501 -38.084 -81.792 1.00 49.78 242 THR A N 1
ATOM 2051 C CA . THR A 1 242 ? -57.444 -39.217 -81.713 1.00 49.78 242 THR A CA 1
ATOM 2052 C C . THR A 1 242 ? -58.780 -38.946 -82.420 1.00 49.78 242 THR A C 1
ATOM 2054 O O . THR A 1 242 ? -59.455 -39.893 -82.799 1.00 49.78 242 THR A O 1
ATOM 2057 N N . ASP A 1 243 ? -59.082 -37.689 -82.767 1.00 47.91 243 ASP A N 1
ATOM 2058 C CA . ASP A 1 243 ? -60.273 -37.295 -83.548 1.00 47.91 243 ASP A CA 1
ATOM 2059 C C . ASP A 1 243 ? -60.040 -37.202 -85.078 1.00 47.91 243 ASP A C 1
ATOM 2061 O O . ASP A 1 243 ? -60.859 -36.651 -85.816 1.00 47.91 243 ASP A O 1
ATOM 2065 N N . LYS A 1 244 ? -58.913 -37.717 -85.597 1.00 49.31 244 LYS A N 1
ATOM 2066 C CA . LYS A 1 244 ? -58.546 -37.626 -87.030 1.00 49.31 244 LYS A CA 1
ATOM 2067 C C . LYS A 1 244 ? -58.132 -38.941 -87.705 1.00 49.31 244 LYS A C 1
ATOM 2069 O O . LYS A 1 244 ? -57.563 -38.889 -88.793 1.00 49.31 244 LYS A O 1
ATOM 2074 N N . VAL A 1 245 ? -58.433 -40.101 -87.108 1.00 48.88 245 VAL A N 1
ATOM 2075 C CA . VAL A 1 245 ? -58.094 -41.415 -87.703 1.00 48.88 245 VAL A CA 1
ATOM 2076 C C . VAL A 1 245 ? -59.306 -42.287 -88.078 1.00 48.88 245 VAL A C 1
ATOM 2078 O O . VAL A 1 245 ? -59.156 -43.100 -88.977 1.00 48.88 245 VAL A O 1
ATOM 2081 N N . ASP A 1 246 ? -60.529 -42.033 -87.590 1.00 40.94 246 ASP A N 1
ATOM 2082 C CA . ASP A 1 246 ? -61.699 -42.880 -87.932 1.00 40.94 246 ASP A CA 1
ATOM 2083 C C . ASP A 1 246 ? -62.779 -42.166 -88.773 1.00 40.94 246 ASP A C 1
ATOM 2085 O O . ASP A 1 246 ? -63.980 -42.257 -88.525 1.00 40.94 246 ASP A O 1
ATOM 2089 N N . SER A 1 247 ? -62.352 -41.441 -89.811 1.00 44.22 247 SER A N 1
ATOM 2090 C CA . SER A 1 247 ? -63.232 -41.002 -90.910 1.00 44.22 247 SER A CA 1
ATOM 2091 C C . SER A 1 247 ? -62.570 -41.238 -92.269 1.00 44.22 247 SER A C 1
ATOM 2093 O O . SER A 1 247 ? -62.240 -40.309 -93.000 1.00 44.22 247 SER A O 1
ATOM 2095 N N . ALA A 1 248 ? -62.383 -42.511 -92.612 1.00 38.94 248 ALA A N 1
ATOM 2096 C CA . ALA A 1 248 ? -62.204 -42.953 -93.988 1.00 38.94 248 ALA A CA 1
ATOM 2097 C C . ALA A 1 248 ? -62.698 -44.400 -94.132 1.00 38.94 248 ALA A C 1
ATOM 2099 O O . ALA A 1 248 ? -62.420 -45.233 -93.281 1.00 38.94 248 ALA A O 1
ATOM 2100 N N . GLU A 1 249 ? -63.399 -44.660 -95.237 1.00 37.03 249 GLU A N 1
ATOM 2101 C CA . GLU A 1 249 ? -63.846 -45.971 -95.736 1.00 37.03 249 GLU A CA 1
ATOM 2102 C C . GLU A 1 249 ? -65.176 -46.515 -95.187 1.00 37.03 249 GLU A C 1
ATOM 2104 O O . GLU A 1 249 ? -65.257 -47.464 -94.415 1.00 37.03 249 GLU A O 1
ATOM 2109 N N . ASN A 1 250 ? -66.263 -45.938 -95.708 1.00 34.09 250 ASN A N 1
ATOM 2110 C CA . ASN A 1 250 ? -67.551 -46.613 -95.829 1.00 34.09 250 ASN A CA 1
ATOM 2111 C C . ASN A 1 250 ? -68.086 -46.383 -97.254 1.00 34.09 250 ASN A C 1
ATOM 2113 O O . ASN A 1 250 ? -68.775 -45.394 -97.494 1.00 34.09 250 ASN A O 1
ATOM 2117 N N . SER A 1 251 ? -67.722 -47.260 -98.197 1.00 35.97 251 SER A N 1
ATOM 2118 C CA . SER A 1 251 ? -68.458 -47.524 -99.450 1.00 35.97 251 SER A CA 1
ATOM 2119 C C . SER A 1 251 ? -67.743 -48.603 -100.277 1.00 35.97 251 SER A C 1
ATOM 2121 O O . SER A 1 251 ? -66.717 -48.317 -100.887 1.00 35.97 251 SER A O 1
ATOM 2123 N N . ASP A 1 252 ? -68.250 -49.842 -100.284 1.00 37.28 252 ASP A N 1
ATOM 2124 C CA . ASP A 1 252 ? -68.833 -50.446 -101.498 1.00 37.28 252 ASP A CA 1
ATOM 2125 C C . ASP A 1 252 ? -69.179 -51.946 -101.352 1.00 37.28 252 ASP A C 1
ATOM 2127 O O . ASP A 1 252 ? -68.401 -52.747 -100.844 1.00 37.28 252 ASP A O 1
ATOM 2131 N N . ASN A 1 253 ? -70.353 -52.278 -101.916 1.00 38.34 253 ASN A N 1
ATOM 2132 C CA . ASN A 1 253 ? -70.926 -53.581 -102.315 1.00 38.34 253 ASN A CA 1
ATOM 2133 C C . ASN A 1 253 ? -71.288 -54.624 -101.236 1.00 38.34 253 ASN A C 1
ATOM 2135 O O . ASN A 1 253 ? -70.440 -55.104 -100.503 1.00 38.34 253 ASN A O 1
ATOM 2139 N N . VAL A 1 254 ? -72.552 -55.027 -101.021 1.00 41.97 254 VAL A N 1
ATOM 2140 C CA . VAL A 1 254 ? -73.650 -55.525 -101.900 1.00 41.97 254 VAL A CA 1
ATOM 2141 C C . VAL A 1 254 ? -73.460 -56.972 -102.402 1.00 41.97 254 VAL A C 1
ATOM 2143 O O . VAL A 1 254 ? -72.642 -57.240 -103.272 1.00 41.97 254 VAL A O 1
ATOM 2146 N N . LYS A 1 255 ? -74.381 -57.830 -101.920 1.00 41.81 255 LYS A N 1
ATOM 2147 C CA . LYS A 1 255 ? -74.915 -59.104 -102.462 1.00 41.81 255 LYS A CA 1
ATOM 2148 C C . LYS A 1 255 ? -74.002 -60.334 -102.580 1.00 41.81 255 LYS A C 1
ATOM 2150 O O . LYS A 1 255 ? -73.374 -60.543 -103.614 1.00 41.81 255 LYS A O 1
ATOM 2155 N N . SER A 1 256 ? -74.212 -61.280 -101.663 1.00 35.34 256 SER A N 1
ATOM 2156 C CA . SER A 1 256 ? -74.912 -62.581 -101.845 1.00 35.34 256 SER A CA 1
ATOM 2157 C C . SER A 1 256 ? -74.420 -63.584 -100.813 1.00 35.34 256 SER A C 1
ATOM 2159 O O . SER A 1 256 ? -73.189 -63.666 -100.631 1.00 35.34 256 SER A O 1
#